Protein AF-A0AAW0DS26-F1 (afdb_monomer_lite)

Sequence (200 aa):
MQVGNGNFAFGADVTGMQTFQPFAIMSSWGWKNDSLPMGKTQQDVEDYRGVSWLNHGRLVEYDFGGGNPIEQWLISNPNRVNLGRMGLVFHAENGDPVNITEDSLQDTRQELDLWTGILTSSFTFHGSPVTIKTVSAQSSDAVGFSIESPLLRERRLAVLLDFPWNDGNPNSVHLSWVFGTSPRTIPRHLTRVTPEIQSS

Organism: NCBI:txid297713

Structure (mmCIF, N/CA/C/O backbone):
data_AF-A0AAW0DS26-F1
#
_entry.id   AF-A0AAW0DS26-F1
#
loop_
_atom_site.group_PDB
_atom_site.id
_atom_site.type_symbol
_atom_site.label_atom_id
_atom_site.label_alt_id
_atom_site.label_comp_id
_atom_site.label_asym_id
_atom_site.label_entity_id
_atom_site.label_seq_id
_atom_site.pdbx_PDB_ins_code
_atom_site.Cartn_x
_atom_site.Cartn_y
_atom_site.Cartn_z
_atom_site.occupancy
_atom_site.B_iso_or_equiv
_atom_site.auth_seq_id
_atom_site.auth_comp_id
_atom_site.auth_asym_id
_atom_site.auth_atom_id
_atom_site.pdbx_PDB_model_num
ATOM 1 N N . MET A 1 1 ? 5.242 -3.626 6.527 1.00 91.44 1 MET A N 1
ATOM 2 C CA . MET A 1 1 ? 5.166 -5.020 6.018 1.00 91.44 1 MET A CA 1
ATOM 3 C C . MET A 1 1 ? 4.509 -5.047 4.642 1.00 91.44 1 MET A C 1
ATOM 5 O O . MET A 1 1 ? 4.076 -4.001 4.180 1.00 91.44 1 MET A O 1
ATOM 9 N N . GLN A 1 2 ? 4.463 -6.189 3.954 1.00 92.44 2 GLN A N 1
ATOM 10 C CA . GLN A 1 2 ? 3.889 -6.294 2.607 1.00 92.44 2 GLN A CA 1
ATOM 11 C C . GLN A 1 2 ? 3.017 -7.546 2.488 1.00 92.44 2 GLN A C 1
ATOM 13 O O . GLN A 1 2 ? 3.371 -8.591 3.028 1.00 92.44 2 GLN A O 1
ATOM 18 N N . VAL A 1 3 ? 1.912 -7.435 1.749 1.00 94.69 3 VAL A N 1
ATOM 19 C CA . VAL A 1 3 ? 1.105 -8.570 1.281 1.00 94.69 3 VAL A CA 1
ATOM 20 C C . VAL A 1 3 ? 1.076 -8.585 -0.245 1.00 94.69 3 VAL A C 1
ATOM 22 O O . VAL A 1 3 ? 1.164 -7.539 -0.891 1.00 94.69 3 VAL A O 1
ATOM 25 N N . GLY A 1 4 ? 0.967 -9.766 -0.842 1.00 93.56 4 GLY A N 1
ATOM 26 C CA . GLY A 1 4 ? 0.926 -9.908 -2.292 1.00 93.56 4 GLY A CA 1
ATOM 27 C C . GLY A 1 4 ? 0.683 -11.343 -2.732 1.00 93.56 4 GLY A C 1
ATOM 28 O O . GLY A 1 4 ? 0.720 -12.267 -1.921 1.00 93.56 4 GLY A O 1
ATOM 29 N N . ASN A 1 5 ? 0.447 -11.516 -4.028 1.00 91.75 5 ASN A N 1
ATOM 30 C CA . ASN A 1 5 ? 0.123 -12.804 -4.651 1.00 91.75 5 ASN A CA 1
ATOM 31 C C . ASN A 1 5 ? 1.121 -13.196 -5.768 1.00 91.75 5 ASN A C 1
ATOM 33 O O . ASN A 1 5 ? 0.856 -14.091 -6.562 1.00 91.75 5 ASN A O 1
ATOM 37 N N . GLY A 1 6 ? 2.252 -12.488 -5.868 1.00 90.12 6 GLY A N 1
ATOM 38 C CA . GLY A 1 6 ? 3.263 -12.662 -6.920 1.00 90.12 6 GLY A CA 1
ATOM 39 C C . GLY A 1 6 ? 3.038 -11.798 -8.168 1.00 90.12 6 GLY A C 1
ATOM 40 O O . GLY A 1 6 ? 4.013 -11.378 -8.787 1.00 90.12 6 GLY A O 1
ATOM 41 N N . ASN A 1 7 ? 1.787 -11.454 -8.488 1.00 91.62 7 ASN A N 1
ATOM 42 C CA . ASN A 1 7 ? 1.428 -10.523 -9.566 1.00 91.62 7 ASN A CA 1
ATOM 43 C C . ASN A 1 7 ? 1.062 -9.126 -9.064 1.00 91.62 7 ASN A C 1
ATOM 45 O O . ASN A 1 7 ? 1.152 -8.166 -9.819 1.00 91.62 7 ASN A O 1
ATOM 49 N N . PHE A 1 8 ? 0.684 -9.002 -7.799 1.00 93.88 8 PHE A N 1
ATOM 50 C CA . PHE A 1 8 ? 0.263 -7.778 -7.139 1.00 93.88 8 PHE A CA 1
ATOM 51 C C . PHE A 1 8 ? 0.916 -7.678 -5.759 1.00 93.88 8 PHE A C 1
ATOM 53 O O . PHE A 1 8 ? 1.122 -8.685 -5.073 1.00 93.88 8 PHE A O 1
ATOM 60 N N . ALA A 1 9 ? 1.229 -6.452 -5.350 1.00 93.56 9 ALA A N 1
ATOM 61 C CA . ALA A 1 9 ? 1.883 -6.142 -4.092 1.00 93.56 9 ALA A CA 1
ATOM 62 C C . ALA A 1 9 ? 1.294 -4.883 -3.445 1.00 93.56 9 ALA A C 1
ATOM 64 O O . ALA A 1 9 ? 1.224 -3.824 -4.070 1.00 93.56 9 ALA A O 1
ATOM 65 N N . PHE A 1 10 ? 0.964 -4.992 -2.157 1.00 95.50 10 PHE A N 1
ATOM 66 C CA . PHE A 1 10 ? 0.551 -3.886 -1.301 1.00 95.50 10 PHE A CA 1
ATOM 67 C C . PHE A 1 10 ? 1.493 -3.774 -0.098 1.00 95.50 10 PHE A C 1
ATOM 69 O O . PHE A 1 10 ? 1.577 -4.683 0.732 1.00 95.50 10 PHE A O 1
ATOM 76 N N . GLY A 1 11 ? 2.212 -2.654 -0.010 1.00 94.75 11 GLY A N 1
ATOM 77 C CA . GLY A 1 11 ? 3.007 -2.294 1.164 1.00 94.75 11 GLY A CA 1
ATOM 78 C C . GLY A 1 11 ? 2.152 -1.580 2.208 1.00 94.75 11 GLY A C 1
ATOM 79 O O . GLY A 1 11 ? 1.400 -0.675 1.860 1.00 94.75 11 GLY A O 1
ATOM 80 N N . ALA A 1 12 ? 2.298 -1.968 3.471 1.00 95.94 12 ALA A N 1
ATOM 81 C CA . ALA A 1 12 ? 1.567 -1.444 4.617 1.00 95.94 12 ALA A CA 1
ATOM 82 C C . ALA A 1 12 ? 2.521 -0.904 5.696 1.00 95.94 12 ALA A C 1
ATOM 84 O O . ALA A 1 12 ? 3.508 -1.561 6.050 1.00 95.94 12 ALA A O 1
ATOM 85 N N . ASP A 1 13 ? 2.206 0.266 6.247 1.00 95.62 13 ASP A N 1
ATOM 86 C CA . ASP A 1 13 ? 2.803 0.795 7.478 1.00 95.62 13 ASP A CA 1
ATOM 87 C C . ASP A 1 13 ? 2.162 0.169 8.724 1.00 95.62 13 ASP A C 1
ATOM 89 O O . ASP A 1 13 ? 1.383 -0.779 8.608 1.00 95.62 13 ASP A O 1
ATOM 93 N N . VAL A 1 14 ? 2.491 0.673 9.919 1.00 96.12 14 VAL A N 1
ATOM 94 C CA . VAL A 1 14 ? 2.028 0.128 11.207 1.00 96.12 14 VAL A CA 1
ATOM 95 C C . VAL A 1 14 ? 0.502 -0.001 11.310 1.00 96.12 14 VAL A C 1
ATOM 97 O O . VAL A 1 14 ? 0.003 -0.922 11.959 1.00 96.12 14 VAL A O 1
ATOM 100 N N . THR A 1 15 ? -0.260 0.842 10.602 1.00 96.38 15 THR A N 1
ATOM 101 C CA . THR A 1 15 ? -1.730 0.787 10.587 1.00 96.38 15 THR A CA 1
ATOM 102 C C . THR A 1 15 ? -2.280 -0.417 9.827 1.00 96.38 15 THR A C 1
ATOM 104 O O . THR A 1 15 ? -3.454 -0.740 9.967 1.00 96.38 15 THR A O 1
ATOM 107 N N . GLY A 1 16 ? -1.454 -1.098 9.027 1.00 96.06 16 GLY A N 1
ATOM 108 C CA . GLY A 1 16 ? -1.895 -2.158 8.114 1.00 96.06 16 GLY A CA 1
ATOM 109 C C . GLY A 1 16 ? -2.353 -1.610 6.760 1.00 96.06 16 GLY A C 1
ATOM 110 O O . GLY A 1 16 ? -2.721 -2.381 5.874 1.00 96.06 16 GLY A O 1
ATOM 111 N N . MET A 1 17 ? -2.285 -0.287 6.586 1.00 95.81 17 MET A N 1
ATOM 112 C CA . MET A 1 17 ? -2.600 0.465 5.371 1.00 95.81 17 MET A CA 1
ATOM 113 C C . MET A 1 17 ? -1.423 1.401 5.019 1.00 95.81 17 MET A C 1
ATOM 115 O O . MET A 1 17 ? -0.309 1.184 5.482 1.00 95.81 17 MET A O 1
ATOM 119 N N . GLN A 1 18 ? -1.628 2.419 4.183 1.00 94.25 18 GLN A N 1
ATOM 120 C CA . GLN A 1 18 ? -0.621 3.405 3.746 1.00 94.25 18 GLN A CA 1
ATOM 121 C C . GLN A 1 18 ? -0.946 4.802 4.297 1.00 94.25 18 GLN A C 1
ATOM 123 O O . GLN A 1 18 ? -1.082 5.790 3.564 1.00 94.25 18 GLN A O 1
ATOM 128 N N . THR A 1 19 ? -1.145 4.868 5.609 1.00 92.38 19 THR A N 1
ATOM 129 C CA . THR A 1 19 ? -1.535 6.067 6.360 1.00 92.38 19 THR A CA 1
ATOM 130 C C . THR A 1 19 ? -0.371 7.049 6.500 1.00 92.38 19 THR A C 1
ATOM 132 O O . THR A 1 19 ? -0.502 8.208 6.117 1.00 92.38 19 THR A O 1
ATOM 135 N N . PHE A 1 20 ? 0.788 6.589 6.966 1.00 92.31 20 PHE A N 1
ATOM 136 C CA . PHE A 1 20 ? 1.976 7.408 7.219 1.00 92.31 20 PHE A CA 1
ATOM 137 C C . PHE A 1 20 ? 3.015 7.300 6.108 1.00 92.31 20 PHE A C 1
ATOM 139 O O . PHE A 1 20 ? 3.689 8.280 5.801 1.00 92.31 20 PHE A O 1
ATOM 146 N N . GLN A 1 21 ? 3.137 6.122 5.492 1.00 88.31 21 GLN A N 1
ATOM 147 C CA . GLN A 1 21 ? 4.131 5.869 4.450 1.00 88.31 21 GLN A CA 1
ATOM 148 C C . GLN A 1 21 ? 3.445 5.661 3.094 1.00 88.31 21 GLN A C 1
ATOM 150 O O . GLN A 1 21 ? 2.602 4.766 2.968 1.00 88.31 21 GLN A O 1
ATOM 155 N N . PRO A 1 22 ? 3.790 6.448 2.057 1.00 82.69 22 PRO A N 1
ATOM 156 C CA . PRO A 1 22 ? 3.180 6.347 0.735 1.00 82.69 22 PRO A CA 1
ATOM 157 C C . PRO A 1 22 ? 3.826 5.215 -0.080 1.00 82.69 22 PRO A C 1
ATOM 159 O O . PRO A 1 22 ? 4.440 5.452 -1.120 1.00 82.69 22 PRO A O 1
ATOM 162 N N . PHE A 1 23 ? 3.729 3.973 0.400 1.00 86.19 23 PHE A N 1
ATOM 163 C CA . PHE A 1 23 ? 4.230 2.825 -0.354 1.00 86.19 23 PHE A CA 1
ATOM 164 C C . PHE A 1 23 ? 3.532 2.722 -1.715 1.00 86.19 23 PHE A C 1
ATOM 166 O O . PHE A 1 23 ? 2.335 2.978 -1.836 1.00 86.19 23 PHE A O 1
ATOM 173 N N . ALA A 1 24 ? 4.274 2.311 -2.742 1.00 86.44 24 ALA A N 1
ATOM 174 C CA . ALA A 1 24 ? 3.682 2.056 -4.046 1.00 86.44 24 ALA A CA 1
ATOM 175 C C . ALA A 1 24 ? 2.868 0.756 -4.021 1.00 86.44 24 ALA A C 1
ATOM 177 O O . ALA A 1 24 ? 3.345 -0.277 -3.542 1.00 86.44 24 ALA A O 1
ATOM 178 N N . ILE A 1 25 ? 1.657 0.802 -4.572 1.00 90.88 25 ILE A N 1
ATOM 179 C CA . ILE A 1 25 ? 0.903 -0.396 -4.938 1.00 90.88 25 ILE A CA 1
ATOM 180 C C . ILE A 1 25 ? 1.324 -0.757 -6.360 1.00 90.88 25 ILE A C 1
ATOM 182 O O . ILE A 1 25 ? 1.172 0.052 -7.273 1.00 90.88 25 ILE A O 1
ATOM 186 N N . MET A 1 26 ? 1.873 -1.953 -6.557 1.00 90.00 26 MET A N 1
ATOM 187 C CA . MET A 1 26 ? 2.422 -2.367 -7.851 1.00 90.00 26 MET A CA 1
ATOM 188 C C . MET A 1 26 ? 1.830 -3.689 -8.315 1.00 90.00 26 MET A C 1
ATOM 190 O O . MET A 1 26 ? 1.488 -4.551 -7.504 1.00 90.00 26 MET A O 1
ATOM 194 N N . SER A 1 27 ? 1.785 -3.869 -9.633 1.00 91.69 27 SER A N 1
ATOM 195 C CA . SER A 1 27 ? 1.434 -5.137 -10.264 1.00 91.69 27 SER A CA 1
ATOM 196 C C . SER A 1 27 ? 2.373 -5.495 -11.418 1.00 91.69 27 SER A C 1
ATOM 198 O O . SER A 1 27 ? 3.178 -4.679 -11.872 1.00 91.69 27 SER A O 1
ATOM 200 N N . SER A 1 28 ? 2.276 -6.733 -11.898 1.00 91.12 28 SER A N 1
ATOM 201 C CA . SER A 1 28 ? 2.989 -7.228 -13.076 1.00 91.12 28 SER A CA 1
ATOM 202 C C . SER A 1 28 ? 2.429 -6.672 -14.389 1.00 91.12 28 SER A C 1
ATOM 204 O O . SER A 1 28 ? 3.130 -6.704 -15.399 1.00 91.12 28 SER A O 1
ATOM 206 N N . TRP A 1 29 ? 1.208 -6.130 -14.381 1.00 89.94 29 TRP A N 1
ATOM 207 C CA . TRP A 1 29 ? 0.506 -5.605 -15.559 1.00 89.94 29 TRP A CA 1
ATOM 208 C C . TRP A 1 29 ? 0.425 -4.072 -15.613 1.00 89.94 29 TRP A C 1
ATOM 210 O O . TRP A 1 29 ? 0.165 -3.515 -16.677 1.00 89.94 29 TRP A O 1
ATOM 220 N N . GLY A 1 30 ? 0.650 -3.374 -14.498 1.00 88.25 30 GLY A N 1
ATOM 221 C CA . GLY A 1 30 ? 0.573 -1.915 -14.419 1.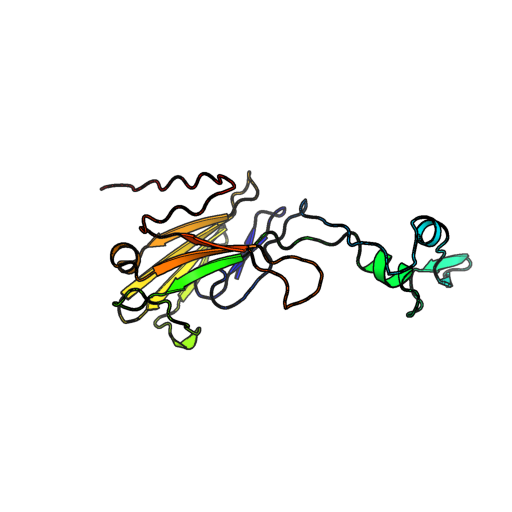00 88.25 30 GLY A CA 1
ATOM 222 C C . GLY A 1 30 ? 1.830 -1.237 -14.958 1.00 88.25 30 GLY A C 1
ATOM 223 O O . GLY A 1 30 ? 2.738 -0.936 -14.186 1.00 88.25 30 GLY A O 1
ATOM 224 N N . TRP A 1 31 ? 1.871 -0.969 -16.264 1.00 87.69 31 TRP A N 1
ATOM 225 C CA . TRP A 1 31 ? 2.984 -0.289 -16.939 1.00 87.69 31 TRP A CA 1
ATOM 226 C C . TRP A 1 31 ? 2.533 1.009 -17.611 1.00 87.69 31 TRP A C 1
ATOM 228 O O . TRP A 1 31 ? 1.393 1.114 -18.067 1.00 87.69 31 TRP A O 1
ATOM 238 N N . LYS A 1 32 ? 3.441 1.984 -17.702 1.00 82.00 32 LYS A N 1
ATOM 239 C CA . LYS A 1 32 ? 3.266 3.215 -18.480 1.00 82.00 32 LYS A CA 1
ATOM 240 C C . LYS A 1 32 ? 4.478 3.498 -19.357 1.00 82.00 32 LYS A C 1
ATOM 242 O O . LYS A 1 32 ? 5.589 3.057 -19.064 1.00 82.00 32 LYS A O 1
ATOM 247 N N . ASN A 1 33 ? 4.223 4.294 -20.389 1.00 82.44 33 ASN A N 1
ATOM 248 C CA . ASN A 1 33 ? 5.240 4.979 -21.170 1.00 82.44 33 ASN A CA 1
ATOM 249 C C . ASN A 1 33 ? 5.118 6.477 -20.932 1.00 82.44 33 ASN A C 1
ATOM 251 O O . ASN A 1 33 ? 4.037 7.048 -21.086 1.00 82.44 33 ASN A O 1
ATOM 255 N N . ASP A 1 34 ? 6.238 7.095 -20.597 1.00 83.19 34 ASP A N 1
ATOM 256 C CA . ASP A 1 34 ? 6.365 8.538 -20.542 1.00 83.19 34 ASP A CA 1
ATOM 257 C C . ASP A 1 34 ? 6.560 9.114 -21.944 1.00 83.19 34 ASP A C 1
ATOM 259 O O . ASP A 1 34 ? 7.071 8.456 -22.856 1.00 83.19 34 ASP A O 1
ATOM 263 N N . SER A 1 35 ? 6.158 10.371 -22.119 1.00 88.06 35 SER A N 1
ATOM 264 C CA . SER A 1 35 ? 6.409 11.110 -23.354 1.00 88.06 35 SER A CA 1
ATOM 265 C C . SER A 1 35 ? 7.903 11.152 -23.673 1.00 88.06 35 SER A C 1
ATOM 267 O O . SER A 1 35 ? 8.743 11.214 -22.773 1.00 88.06 35 SER A O 1
ATOM 269 N N . LEU A 1 36 ? 8.230 11.165 -24.966 1.00 90.00 36 LEU A N 1
ATOM 270 C CA . LEU A 1 36 ? 9.608 11.343 -25.415 1.00 90.00 36 LEU A CA 1
ATOM 271 C C . LEU A 1 36 ? 10.198 12.662 -24.883 1.00 90.00 36 LEU A C 1
ATOM 273 O O . LEU A 1 36 ? 9.457 13.634 -24.685 1.00 90.00 36 LEU A O 1
ATOM 277 N N . PRO A 1 37 ? 11.530 12.733 -24.693 1.00 89.12 37 PRO A N 1
ATOM 278 C CA . PRO A 1 37 ? 12.193 13.970 -24.306 1.00 89.12 37 PRO A CA 1
ATOM 279 C C . PRO A 1 37 ? 11.879 15.123 -25.269 1.00 89.12 37 PRO A C 1
ATOM 281 O O . PRO A 1 37 ? 11.633 14.921 -26.459 1.00 89.12 37 PRO A O 1
ATOM 284 N N . MET A 1 38 ? 11.914 16.359 -24.767 1.00 90.31 38 MET A N 1
ATOM 285 C CA . MET A 1 38 ? 11.591 17.541 -25.571 1.00 90.31 38 MET A CA 1
ATOM 286 C C . MET A 1 38 ? 12.450 17.612 -26.844 1.00 90.31 38 MET A C 1
ATOM 288 O O . MET A 1 38 ? 13.675 17.519 -26.787 1.00 90.31 38 MET A O 1
ATOM 292 N N . GLY A 1 39 ? 11.795 17.798 -27.994 1.00 91.25 39 GLY A N 1
ATOM 293 C CA . GLY A 1 39 ? 12.465 17.888 -29.295 1.00 91.25 39 GLY A CA 1
ATOM 294 C C . GLY A 1 39 ? 12.954 16.549 -29.855 1.00 91.25 39 GLY A C 1
ATOM 295 O O . GLY A 1 39 ? 13.699 16.556 -30.831 1.00 91.25 39 GLY A O 1
ATOM 296 N N . LYS A 1 40 ? 12.558 15.420 -29.253 1.00 92.00 40 LYS A N 1
ATOM 297 C CA . LYS A 1 40 ? 12.856 14.072 -29.740 1.00 92.00 40 LYS A CA 1
ATOM 298 C C . LYS A 1 40 ? 11.663 13.415 -30.412 1.00 92.00 40 LYS A C 1
ATOM 300 O O . LYS A 1 40 ? 10.507 13.700 -30.105 1.00 92.00 40 LYS A O 1
ATOM 305 N N . THR A 1 41 ? 11.974 12.524 -31.339 1.00 93.31 41 THR A N 1
ATOM 306 C CA . THR A 1 41 ? 11.024 11.776 -32.157 1.00 93.31 41 THR A CA 1
ATOM 307 C C . THR A 1 41 ? 11.233 10.277 -31.984 1.00 93.31 41 THR A C 1
ATOM 309 O O . THR A 1 41 ? 12.242 9.835 -31.439 1.00 93.31 41 THR A O 1
ATOM 312 N N . GLN A 1 42 ? 10.287 9.477 -32.474 1.00 90.44 42 GLN A N 1
ATOM 313 C CA . GLN A 1 42 ? 10.444 8.024 -32.479 1.00 90.44 42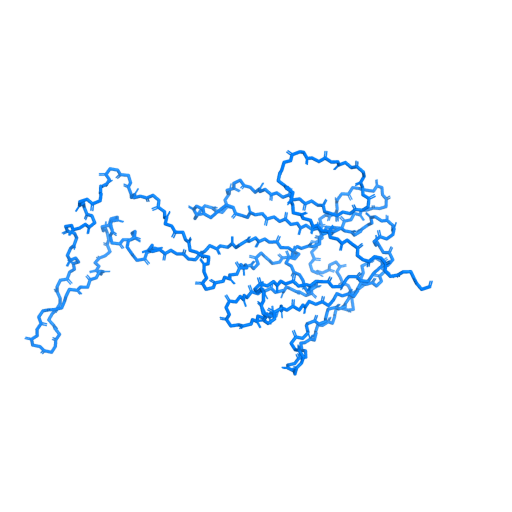 GLN A CA 1
ATOM 314 C C . GLN A 1 42 ? 11.657 7.584 -33.316 1.00 90.44 42 GLN A C 1
ATOM 316 O O . GLN A 1 42 ? 12.330 6.625 -32.952 1.00 90.44 42 GLN A O 1
ATOM 321 N N . GLN A 1 43 ? 11.996 8.334 -34.371 1.00 92.31 43 GLN A N 1
ATOM 322 C CA . GLN A 1 43 ? 13.187 8.072 -35.176 1.00 92.31 43 GLN A CA 1
ATOM 323 C C . GLN A 1 43 ? 14.473 8.223 -34.353 1.00 92.31 43 GLN A C 1
ATOM 325 O O . GLN A 1 43 ? 15.368 7.399 -34.477 1.00 92.31 43 GLN A O 1
ATOM 330 N N . ASP A 1 44 ? 14.551 9.208 -33.446 1.00 91.06 44 ASP A N 1
ATOM 331 C CA . ASP A 1 44 ? 15.707 9.353 -32.546 1.00 91.06 44 ASP A CA 1
ATOM 332 C C . ASP A 1 44 ? 15.901 8.122 -31.642 1.00 91.06 44 ASP A C 1
ATOM 334 O O . ASP A 1 44 ? 17.030 7.807 -31.267 1.00 91.06 44 ASP A O 1
ATOM 338 N N . VAL A 1 45 ? 14.809 7.440 -31.273 1.00 89.81 45 VAL A N 1
ATOM 339 C CA . VAL A 1 45 ? 14.848 6.187 -30.503 1.00 89.81 45 VAL A CA 1
ATOM 340 C C . VAL A 1 45 ? 15.339 5.041 -31.384 1.00 89.81 45 VAL A C 1
ATOM 342 O O . VAL A 1 45 ? 16.224 4.291 -30.984 1.00 89.81 45 VAL A O 1
ATOM 345 N N . GLU A 1 46 ? 14.796 4.922 -32.595 1.00 90.12 46 GLU A N 1
ATOM 346 C CA . GLU A 1 46 ? 15.167 3.879 -33.559 1.00 90.12 46 GLU A CA 1
ATOM 347 C C . GLU A 1 46 ? 16.604 4.011 -34.069 1.00 90.12 46 GLU A C 1
ATOM 349 O O . GLU A 1 46 ? 17.224 3.003 -34.413 1.00 90.12 46 GLU A O 1
ATOM 354 N N . ASP A 1 47 ? 17.146 5.226 -34.099 1.00 90.31 47 ASP A N 1
ATOM 355 C CA . ASP A 1 47 ? 18.509 5.531 -34.533 1.00 90.31 47 ASP A CA 1
ATOM 356 C C . ASP A 1 47 ? 19.531 5.425 -33.392 1.00 90.31 47 ASP A C 1
ATOM 358 O O . ASP A 1 47 ? 20.739 5.441 -33.639 1.00 90.31 47 ASP A O 1
ATOM 362 N N . TYR A 1 48 ? 19.082 5.298 -32.139 1.00 87.50 48 TYR A N 1
ATOM 363 C CA . TYR A 1 48 ? 19.981 5.174 -30.998 1.00 87.50 48 TYR A CA 1
ATOM 364 C C . TYR A 1 48 ? 20.707 3.819 -31.015 1.00 87.50 48 TYR A C 1
ATOM 366 O O . TYR A 1 48 ? 20.099 2.760 -31.174 1.00 87.50 48 TYR A O 1
ATOM 374 N N . ARG A 1 49 ? 22.038 3.851 -30.894 1.00 84.75 49 ARG A N 1
ATOM 375 C CA . ARG A 1 49 ? 22.922 2.665 -30.950 1.00 84.75 49 ARG A CA 1
ATOM 376 C C . ARG A 1 49 ? 23.801 2.506 -29.705 1.00 84.75 49 ARG A C 1
ATOM 378 O O . ARG A 1 49 ? 24.723 1.695 -29.698 1.00 84.75 49 ARG A O 1
ATOM 385 N N . GLY A 1 50 ? 23.547 3.299 -28.664 1.00 84.12 50 GLY A N 1
ATOM 386 C CA . GLY A 1 50 ? 24.341 3.268 -27.439 1.00 84.12 50 GLY A CA 1
ATOM 387 C C . GLY A 1 50 ? 25.828 3.555 -27.663 1.00 84.12 50 GLY A C 1
ATOM 388 O O . GLY A 1 50 ? 26.229 4.258 -28.595 1.00 84.12 50 GLY A O 1
ATOM 389 N N . VAL A 1 51 ? 26.658 3.000 -26.784 1.00 82.25 51 VAL A N 1
ATOM 390 C CA . VAL A 1 51 ? 28.118 3.003 -26.893 1.00 82.25 51 VAL A CA 1
ATOM 391 C C . VAL A 1 51 ? 28.598 1.567 -27.068 1.00 82.25 51 VAL A C 1
ATOM 393 O O . VAL A 1 51 ? 28.215 0.666 -26.324 1.00 82.25 51 VAL A O 1
ATOM 396 N N . SER A 1 52 ? 29.469 1.345 -28.051 1.00 84.88 52 SER A N 1
ATOM 397 C CA . SER A 1 52 ? 30.072 0.035 -28.294 1.00 84.88 52 SER A CA 1
ATOM 398 C C . SER A 1 52 ? 31.299 -0.188 -27.410 1.00 84.88 52 SER A C 1
ATOM 400 O O . SER A 1 52 ? 32.242 0.602 -27.443 1.00 84.88 52 SER A O 1
ATOM 402 N N . TRP A 1 53 ? 31.319 -1.296 -26.671 1.00 81.06 53 TRP A N 1
ATOM 403 C CA . TRP A 1 53 ? 32.463 -1.726 -25.864 1.00 81.06 53 TRP A CA 1
ATOM 404 C C . TRP A 1 53 ? 32.939 -3.108 -26.309 1.00 81.06 53 TRP A C 1
ATOM 406 O O . TRP A 1 53 ? 32.139 -3.981 -26.651 1.00 81.06 53 TRP A O 1
ATOM 416 N N . LEU A 1 54 ? 34.259 -3.318 -26.327 1.00 86.81 54 LEU A N 1
ATOM 417 C CA . LEU A 1 54 ? 34.836 -4.613 -26.681 1.00 86.81 54 LEU A CA 1
ATOM 418 C C . LEU A 1 54 ? 34.647 -5.588 -25.513 1.00 86.81 54 LEU A C 1
ATOM 420 O O . LEU A 1 54 ? 35.244 -5.412 -24.454 1.00 86.81 54 LEU A O 1
ATOM 424 N N . ASN A 1 55 ? 33.854 -6.635 -25.727 1.00 80.12 55 ASN A N 1
ATOM 425 C CA . ASN A 1 55 ? 33.609 -7.688 -24.751 1.00 80.12 55 ASN A CA 1
ATOM 426 C C . ASN A 1 55 ? 33.819 -9.063 -25.405 1.00 80.12 55 ASN A C 1
ATOM 428 O O . ASN A 1 55 ? 33.236 -9.364 -26.445 1.00 80.12 55 ASN A O 1
ATOM 432 N N . HIS A 1 56 ? 34.698 -9.890 -24.833 1.00 81.50 56 HIS A N 1
ATOM 433 C CA . HIS A 1 56 ? 35.056 -11.220 -25.358 1.00 81.50 56 HIS A CA 1
ATOM 434 C C . HIS A 1 56 ? 35.360 -11.271 -26.877 1.00 81.50 56 HIS A C 1
ATOM 436 O O . HIS A 1 56 ? 34.966 -12.205 -27.570 1.00 81.50 56 HIS A O 1
ATOM 442 N N . GLY A 1 57 ? 36.072 -10.269 -27.411 1.00 87.69 57 GLY A N 1
ATOM 443 C CA . GLY A 1 57 ? 36.490 -10.235 -28.823 1.00 87.69 57 GLY A CA 1
ATOM 444 C C . GLY A 1 57 ? 35.413 -9.776 -29.814 1.00 87.69 57 GLY A C 1
ATOM 445 O O . GLY A 1 57 ? 35.654 -9.796 -31.019 1.00 87.69 57 GLY A O 1
ATOM 446 N N . ARG A 1 58 ? 34.250 -9.327 -29.329 1.00 86.25 58 ARG A N 1
ATOM 447 C CA . ARG A 1 58 ? 33.177 -8.726 -30.129 1.00 86.25 58 ARG A CA 1
ATOM 448 C C . ARG A 1 58 ? 32.796 -7.359 -29.553 1.00 86.25 58 ARG A C 1
ATOM 450 O O . ARG A 1 58 ? 32.811 -7.168 -28.342 1.00 86.25 58 ARG A O 1
ATOM 457 N N . LEU A 1 59 ? 32.443 -6.407 -30.415 1.00 86.25 59 LEU A N 1
ATOM 458 C CA . LEU A 1 59 ? 31.812 -5.162 -29.971 1.00 86.25 59 LEU A CA 1
ATOM 459 C C . LEU A 1 59 ? 30.360 -5.438 -29.566 1.00 86.25 59 LEU A C 1
ATOM 461 O O . LEU A 1 59 ? 29.591 -6.008 -30.346 1.00 86.25 59 LEU A O 1
ATOM 465 N N . VAL A 1 60 ? 30.014 -5.055 -28.341 1.00 82.81 60 VAL A 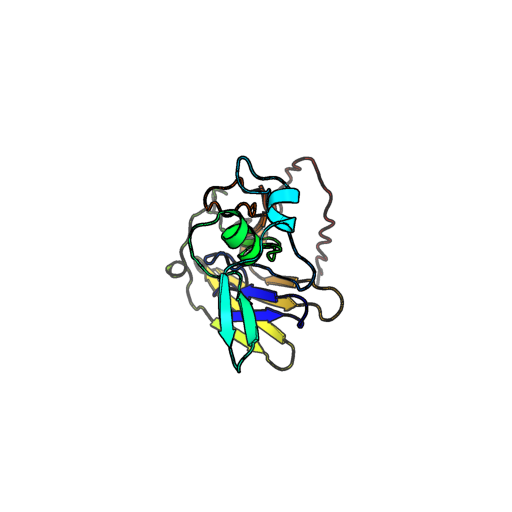N 1
ATOM 466 C CA . VAL A 1 60 ? 28.657 -5.119 -27.795 1.00 82.81 60 VAL A CA 1
ATOM 467 C C . VAL A 1 60 ? 28.188 -3.692 -27.540 1.00 82.81 60 VAL A C 1
ATOM 469 O O . VAL A 1 60 ? 28.912 -2.902 -26.934 1.00 82.81 60 VAL A O 1
ATOM 472 N N . GLU A 1 61 ? 27.003 -3.367 -28.047 1.00 83.38 61 GLU A N 1
ATOM 473 C CA . GLU A 1 61 ? 26.343 -2.081 -27.826 1.00 83.38 61 GLU A CA 1
ATOM 474 C C . GLU A 1 61 ? 25.661 -2.083 -26.458 1.00 83.38 61 GLU A C 1
ATOM 476 O O . GLU A 1 61 ? 24.998 -3.049 -26.076 1.00 83.38 61 GLU A O 1
ATOM 481 N N . TYR A 1 62 ? 25.858 -0.997 -25.720 1.00 75.75 62 TYR A N 1
ATOM 482 C CA . TYR A 1 62 ? 25.287 -0.774 -24.403 1.00 75.75 62 TYR A CA 1
ATOM 483 C C . TYR A 1 62 ? 24.619 0.597 -24.377 1.00 75.75 62 TYR A C 1
ATOM 485 O O . TYR A 1 62 ? 25.228 1.583 -24.794 1.00 75.75 62 TYR A O 1
ATOM 493 N N . ASP A 1 63 ? 23.417 0.680 -23.812 1.00 70.81 63 ASP A N 1
ATOM 494 C CA . ASP A 1 63 ? 22.717 1.944 -23.542 1.00 70.81 63 ASP A CA 1
ATOM 495 C C . ASP A 1 63 ? 23.336 2.631 -22.311 1.00 70.81 63 ASP A C 1
ATOM 497 O O . ASP A 1 63 ? 22.713 2.789 -21.265 1.00 70.81 63 ASP A O 1
ATOM 501 N N . PHE A 1 64 ? 24.629 2.937 -22.410 1.00 65.62 64 PHE A N 1
ATOM 502 C CA . PHE A 1 64 ? 25.468 3.457 -21.340 1.00 65.62 64 PHE A CA 1
ATOM 503 C C . PHE A 1 64 ? 26.421 4.505 -21.904 1.00 65.62 64 PHE A C 1
ATOM 505 O O . PHE A 1 64 ? 27.234 4.222 -22.779 1.00 65.62 64 PHE A O 1
ATOM 512 N N . GLY A 1 65 ? 26.375 5.707 -21.354 1.00 64.75 65 GLY A N 1
ATOM 513 C CA . GLY A 1 65 ? 27.284 6.788 -21.728 1.00 64.75 65 GLY A CA 1
ATOM 514 C C . GLY A 1 65 ? 27.040 8.066 -20.940 1.00 64.75 65 GLY A C 1
ATOM 515 O O . GLY A 1 65 ? 27.970 8.849 -20.774 1.00 64.75 65 GLY A O 1
ATOM 516 N N . GLY A 1 66 ? 25.826 8.234 -20.399 1.00 62.22 66 GLY A N 1
ATOM 517 C CA . GLY A 1 66 ? 25.452 9.349 -19.540 1.00 62.22 66 GLY A CA 1
ATOM 518 C C . GLY A 1 66 ? 25.436 10.669 -20.308 1.00 62.22 66 GLY A C 1
ATOM 519 O O . GLY A 1 66 ? 26.453 11.342 -20.432 1.00 62.22 66 GLY A O 1
ATOM 520 N N . GLY A 1 67 ? 24.267 11.072 -20.812 1.00 74.25 67 GLY A N 1
ATOM 521 C CA . GLY A 1 67 ? 24.084 12.413 -21.383 1.00 74.25 67 GLY A CA 1
ATOM 522 C C . GLY A 1 67 ? 23.091 12.511 -22.537 1.00 74.25 67 GLY A C 1
ATOM 523 O O . GLY A 1 67 ? 22.589 13.602 -22.797 1.00 74.25 67 GLY A O 1
ATOM 524 N N . ASN A 1 68 ? 22.757 11.403 -23.209 1.00 84.12 68 ASN A N 1
ATOM 525 C CA . ASN A 1 68 ? 21.715 11.413 -24.234 1.00 84.12 68 ASN A CA 1
ATOM 526 C C . ASN A 1 68 ? 20.321 11.305 -23.577 1.00 84.12 68 ASN A C 1
ATOM 528 O O . ASN A 1 68 ? 20.061 10.333 -22.867 1.00 84.12 68 ASN A O 1
ATOM 532 N N . PRO A 1 69 ? 19.390 12.247 -23.817 1.00 87.38 69 PRO A N 1
ATOM 533 C CA . PRO A 1 69 ? 18.025 12.146 -23.299 1.00 87.38 69 PRO A CA 1
ATOM 534 C C . PRO A 1 69 ? 17.279 10.879 -23.745 1.00 87.38 69 PRO A C 1
ATOM 536 O O . PRO A 1 69 ? 16.437 10.385 -23.002 1.00 87.38 69 PRO A O 1
ATOM 539 N N . ILE A 1 70 ? 17.594 10.337 -24.928 1.00 89.19 70 ILE A N 1
ATOM 540 C CA . ILE A 1 70 ? 17.015 9.082 -25.433 1.00 89.19 70 ILE A CA 1
ATOM 541 C C . ILE A 1 70 ? 17.483 7.880 -24.613 1.00 89.19 70 ILE A C 1
ATOM 543 O O . ILE A 1 70 ? 16.668 7.033 -24.272 1.00 89.19 70 ILE A O 1
ATOM 547 N N . GLU A 1 71 ? 18.763 7.839 -24.238 1.00 87.31 71 GLU A N 1
ATOM 548 C CA . GLU A 1 71 ? 19.322 6.801 -23.359 1.00 87.31 71 GLU A CA 1
ATOM 549 C C . GLU A 1 71 ? 18.579 6.775 -22.022 1.00 87.31 71 GLU A C 1
ATOM 551 O O . GLU A 1 71 ? 18.081 5.740 -21.594 1.00 87.31 71 GLU A O 1
ATOM 556 N N . GLN A 1 72 ? 18.436 7.943 -21.388 1.00 85.25 72 GLN A N 1
ATOM 557 C CA . GLN A 1 72 ? 17.734 8.060 -20.109 1.00 85.25 72 GLN A CA 1
ATOM 558 C C . GLN A 1 72 ? 16.254 7.684 -20.228 1.00 85.25 72 GLN A C 1
ATOM 560 O O . GLN A 1 72 ? 15.704 7.050 -19.326 1.00 85.25 72 GLN A O 1
ATOM 565 N N . TRP A 1 73 ? 15.608 8.034 -21.342 1.00 87.62 73 TRP A N 1
ATOM 566 C CA . TRP A 1 73 ? 14.233 7.629 -21.610 1.00 87.62 73 TRP A CA 1
ATOM 567 C C . TRP A 1 73 ? 14.108 6.109 -21.792 1.00 87.62 73 TRP A C 1
ATOM 569 O O . TRP A 1 73 ? 13.243 5.522 -21.154 1.00 87.62 73 TRP A O 1
ATOM 579 N N . LEU A 1 74 ? 14.994 5.462 -22.560 1.00 87.12 74 LEU A N 1
ATOM 580 C CA . LEU A 1 74 ? 15.010 4.004 -22.769 1.00 87.12 74 LEU A CA 1
ATOM 581 C C . LEU A 1 74 ? 15.297 3.217 -21.483 1.00 87.12 74 LEU A C 1
ATOM 583 O O . LEU A 1 74 ? 14.674 2.191 -21.238 1.00 87.12 74 LEU A O 1
ATOM 587 N N . ILE A 1 75 ? 16.196 3.712 -20.626 1.00 83.88 75 ILE A N 1
ATOM 588 C CA . ILE A 1 75 ? 16.482 3.092 -19.320 1.00 83.88 75 ILE A CA 1
ATOM 589 C C . ILE A 1 75 ? 15.260 3.171 -18.394 1.00 83.88 75 ILE A C 1
ATOM 591 O O . ILE A 1 75 ? 15.018 2.269 -17.591 1.00 83.88 75 ILE A O 1
ATOM 595 N N . SER A 1 76 ? 14.503 4.265 -18.481 1.00 80.56 76 SER A N 1
ATOM 596 C CA . SER A 1 76 ? 13.362 4.528 -17.604 1.00 80.56 76 SER A CA 1
ATOM 597 C C . SER A 1 76 ? 12.017 4.070 -18.168 1.00 80.56 76 SER A C 1
ATOM 599 O O . SER A 1 76 ? 11.053 4.074 -17.411 1.00 80.56 76 SER A O 1
ATOM 601 N N . ASN A 1 77 ? 11.906 3.672 -19.441 1.00 83.81 77 ASN A N 1
ATOM 602 C CA . ASN A 1 77 ? 10.634 3.330 -20.085 1.00 83.81 77 ASN A CA 1
ATOM 603 C C . ASN A 1 77 ? 10.681 1.983 -20.826 1.00 83.81 77 ASN A C 1
ATOM 605 O O . ASN A 1 77 ? 11.650 1.708 -21.529 1.00 83.81 77 ASN A O 1
ATOM 609 N N . PRO A 1 78 ? 9.612 1.167 -20.752 1.00 85.44 78 PRO A N 1
ATOM 610 C CA . PRO A 1 78 ? 8.419 1.351 -19.920 1.00 85.44 78 PRO A CA 1
ATOM 611 C C . PRO A 1 78 ? 8.738 1.195 -18.425 1.00 85.44 78 PRO A C 1
ATOM 613 O O . PRO A 1 78 ? 9.556 0.361 -18.040 1.00 85.44 78 PRO A O 1
ATOM 616 N N . ASN A 1 79 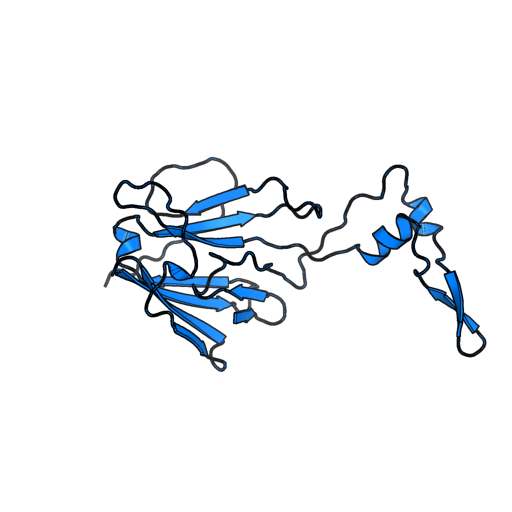? 8.055 1.954 -17.564 1.00 82.44 79 ASN A N 1
ATOM 617 C CA . ASN A 1 79 ? 8.150 1.793 -16.107 1.00 82.44 79 ASN A CA 1
ATOM 618 C C . ASN A 1 79 ? 6.820 1.364 -15.485 1.00 82.44 79 ASN A C 1
ATOM 620 O O . ASN A 1 79 ? 5.744 1.515 -16.068 1.00 82.44 79 ASN A O 1
ATOM 624 N N . ARG A 1 80 ? 6.907 0.782 -14.284 1.00 84.00 80 ARG A N 1
ATOM 625 C CA . ARG A 1 80 ? 5.736 0.351 -13.518 1.00 84.00 80 ARG A CA 1
ATOM 626 C C . ARG A 1 80 ? 5.011 1.548 -12.914 1.00 84.00 80 ARG A C 1
ATOM 628 O O . ARG A 1 80 ? 5.629 2.487 -12.422 1.00 84.00 80 ARG A O 1
ATOM 635 N N . VAL A 1 81 ? 3.688 1.471 -12.919 1.00 85.44 81 VAL A N 1
ATOM 636 C CA . VAL A 1 81 ? 2.786 2.500 -12.398 1.00 85.44 81 VAL A CA 1
ATOM 637 C C . VAL A 1 81 ? 2.487 2.215 -10.931 1.00 85.44 81 VAL A C 1
ATOM 639 O O . VAL A 1 81 ? 2.185 1.077 -10.571 1.00 85.44 81 VAL A O 1
ATOM 642 N N . ASN A 1 82 ? 2.512 3.252 -10.090 1.00 87.56 82 ASN A N 1
ATOM 643 C CA . ASN A 1 82 ? 1.890 3.170 -8.774 1.00 87.56 82 ASN A CA 1
ATOM 644 C C . ASN A 1 82 ? 0.364 3.200 -8.943 1.00 87.56 82 ASN A C 1
ATOM 646 O O . ASN A 1 82 ? -0.183 4.202 -9.405 1.00 87.56 82 ASN A O 1
ATOM 650 N N . LEU A 1 83 ? -0.309 2.104 -8.592 1.00 88.56 83 LEU A N 1
ATOM 651 C CA . LEU A 1 83 ? -1.740 1.901 -8.833 1.00 88.56 83 LEU A CA 1
ATOM 652 C C . LEU A 1 83 ? -2.642 2.752 -7.934 1.00 88.56 83 LEU A C 1
ATOM 654 O O . LEU A 1 83 ? -3.834 2.874 -8.210 1.00 88.56 83 LEU A O 1
ATOM 658 N N . GLY A 1 84 ? -2.100 3.317 -6.859 1.00 89.38 84 GLY A N 1
ATOM 659 C CA . GLY A 1 84 ? -2.866 4.102 -5.907 1.00 89.38 84 GLY A CA 1
ATOM 660 C C . GLY A 1 84 ? -2.208 4.141 -4.539 1.00 89.38 84 GLY A C 1
ATOM 661 O O . GLY A 1 84 ? -1.135 3.586 -4.314 1.00 89.38 84 GLY A O 1
ATOM 662 N N . ARG A 1 85 ? -2.902 4.774 -3.607 1.00 88.88 85 ARG A N 1
ATOM 663 C CA . ARG A 1 85 ? -2.589 4.791 -2.191 1.00 88.88 85 ARG A CA 1
ATOM 664 C C . ARG A 1 85 ? -3.863 4.565 -1.402 1.00 88.88 85 ARG A C 1
ATOM 666 O O . ARG A 1 85 ? -4.876 5.200 -1.683 1.00 88.88 85 ARG A O 1
ATOM 673 N N . MET A 1 86 ? -3.806 3.698 -0.395 1.00 91.94 86 MET A N 1
ATOM 674 C CA . MET A 1 86 ? -4.944 3.472 0.497 1.00 91.94 86 MET A CA 1
ATOM 675 C C . MET A 1 86 ? -4.542 3.579 1.956 1.00 91.94 86 MET A C 1
ATOM 677 O O . MET A 1 86 ? -3.730 2.789 2.426 1.00 91.94 86 MET A O 1
ATOM 681 N N . GLY A 1 87 ? -5.118 4.536 2.677 1.00 93.00 87 GLY A N 1
ATOM 682 C CA . GLY A 1 87 ? -4.756 4.849 4.060 1.00 93.00 87 GLY A CA 1
ATOM 683 C C . GLY A 1 87 ? -5.965 5.190 4.920 1.00 93.00 87 GLY A C 1
ATOM 684 O O . GLY A 1 87 ? -7.108 5.065 4.483 1.00 93.00 87 GLY A O 1
ATOM 685 N N . LEU A 1 88 ? -5.707 5.639 6.143 1.00 93.50 88 LEU A N 1
ATOM 686 C CA . LEU A 1 88 ? -6.732 6.125 7.060 1.00 93.50 88 LEU A CA 1
ATOM 687 C C . LEU A 1 88 ? -6.724 7.653 7.135 1.00 93.50 88 LEU A C 1
ATOM 689 O O . LEU A 1 88 ? -5.675 8.288 7.050 1.00 93.50 88 LEU A O 1
ATOM 693 N N . VAL A 1 89 ? -7.902 8.231 7.353 1.00 92.50 89 VAL A N 1
ATOM 694 C CA . VAL A 1 89 ? -8.086 9.626 7.765 1.00 92.50 89 VAL A CA 1
ATOM 695 C C . VAL A 1 89 ? -8.720 9.626 9.144 1.00 92.50 89 VAL A C 1
ATOM 697 O O . VAL A 1 89 ? -9.718 8.940 9.377 1.00 92.50 89 VAL A O 1
ATOM 700 N N . PHE A 1 90 ? -8.144 10.407 10.047 1.00 92.31 90 PHE A N 1
ATOM 701 C CA . PHE A 1 90 ? -8.640 10.579 11.403 1.00 92.31 90 PHE A CA 1
ATOM 702 C C . PHE A 1 90 ? -9.354 11.924 11.503 1.00 92.31 90 PHE A C 1
ATOM 704 O O . PHE A 1 90 ? -8.868 12.919 10.966 1.00 92.31 90 PHE A O 1
ATOM 711 N N . HIS A 1 91 ? -10.494 11.959 12.189 1.00 89.69 91 HIS A N 1
ATOM 712 C CA . HIS A 1 91 ? -11.213 13.199 12.473 1.00 89.69 91 HIS A CA 1
ATOM 713 C C . HIS A 1 91 ? -11.305 13.447 13.980 1.00 89.69 91 HIS A C 1
ATOM 715 O O . HIS A 1 91 ? -11.402 12.517 14.791 1.00 89.69 91 HIS A O 1
ATOM 721 N N . ALA A 1 92 ? -11.303 14.722 14.354 1.00 88.75 92 ALA A N 1
ATOM 722 C CA . ALA A 1 92 ? -11.634 15.163 15.697 1.00 88.75 92 ALA A CA 1
ATOM 723 C C . ALA A 1 92 ? -13.140 14.987 15.960 1.00 88.75 92 ALA A C 1
ATOM 725 O O . ALA A 1 92 ? -13.926 14.708 15.055 1.00 88.75 92 ALA A O 1
ATOM 726 N N . GLU A 1 93 ? -13.565 15.157 17.211 1.00 87.25 93 GLU A N 1
ATOM 727 C CA . GLU A 1 93 ? -14.982 15.042 17.596 1.00 87.25 93 GLU A CA 1
ATOM 728 C C . GLU A 1 93 ? -15.883 16.060 16.880 1.00 87.25 93 GLU A C 1
ATOM 730 O O . GLU A 1 93 ? -17.062 15.802 16.655 1.00 87.25 93 GLU A O 1
ATOM 735 N N . ASN A 1 94 ? -15.319 17.201 16.478 1.00 86.50 94 ASN A N 1
ATOM 736 C CA . ASN A 1 94 ? -16.014 18.219 15.695 1.00 86.50 94 ASN A CA 1
ATOM 737 C C . ASN A 1 94 ? -16.136 17.865 14.194 1.00 86.50 94 ASN A C 1
ATOM 739 O O . ASN A 1 94 ? -16.787 18.600 13.455 1.00 86.50 94 ASN A O 1
ATOM 743 N N . GLY A 1 95 ? -15.545 16.748 13.752 1.00 81.75 95 GLY A N 1
ATOM 744 C CA . GLY A 1 95 ? -15.567 16.266 12.371 1.00 81.75 95 GLY A CA 1
ATOM 745 C C . GLY A 1 95 ? -14.435 16.783 11.478 1.00 81.75 95 GLY A C 1
ATOM 746 O O . GLY A 1 95 ? -14.366 16.370 10.321 1.00 81.75 95 GLY A O 1
ATOM 747 N N . ASP A 1 96 ? -13.543 17.637 11.983 1.00 84.00 96 ASP A N 1
ATOM 748 C CA . ASP A 1 96 ? -12.418 18.151 11.198 1.00 84.00 96 ASP A CA 1
ATOM 749 C C . ASP A 1 96 ? -11.307 17.099 11.051 1.00 84.00 96 ASP A C 1
ATOM 751 O O . ASP A 1 96 ? -11.033 16.360 12.004 1.00 84.00 96 ASP A O 1
ATOM 755 N N . PRO A 1 97 ? -10.631 17.023 9.887 1.00 83.81 97 PRO A N 1
ATOM 756 C CA . PRO A 1 97 ? -9.497 16.127 9.701 1.00 83.81 97 PRO A CA 1
ATOM 757 C C . PRO A 1 97 ? -8.339 16.519 10.616 1.00 83.81 97 PRO A C 1
ATOM 759 O O . PRO A 1 97 ? -7.959 17.686 10.715 1.00 83.81 97 PRO A O 1
ATOM 762 N N . VAL A 1 98 ? -7.754 15.515 11.260 1.00 89.06 98 VAL A N 1
ATOM 763 C CA . VAL A 1 98 ? -6.599 15.665 12.141 1.00 89.06 98 VAL A CA 1
ATOM 764 C C . VAL A 1 98 ? -5.390 15.080 11.439 1.00 89.06 98 VAL A C 1
ATOM 766 O O . VAL A 1 98 ? -5.400 13.925 11.012 1.00 89.06 98 VAL A O 1
ATOM 769 N N . ASN A 1 99 ? -4.333 15.882 11.335 1.00 88.19 99 ASN A N 1
ATOM 770 C CA . ASN A 1 99 ? -3.047 15.376 10.894 1.00 88.19 99 ASN A CA 1
ATOM 771 C C . ASN A 1 99 ? -2.386 14.645 12.063 1.00 88.19 99 ASN A C 1
ATOM 773 O O . ASN A 1 99 ? -2.173 15.241 13.120 1.00 88.19 99 ASN A O 1
ATOM 777 N N . ILE A 1 100 ? -2.092 13.364 11.876 1.00 91.44 100 ILE A N 1
ATOM 778 C CA . ILE A 1 100 ? -1.493 12.519 12.904 1.00 91.44 100 ILE A CA 1
ATOM 779 C C . ILE A 1 100 ? -0.174 11.939 12.405 1.00 91.44 100 ILE A C 1
ATOM 781 O O . ILE A 1 100 ? 0.028 11.739 11.207 1.00 91.44 100 ILE A O 1
ATOM 785 N N . THR A 1 101 ? 0.718 11.646 13.341 1.00 93.50 101 THR A N 1
ATOM 786 C CA . THR A 1 101 ? 1.965 10.918 13.090 1.00 93.50 101 THR A CA 1
ATOM 787 C C . THR A 1 101 ? 1.883 9.524 13.697 1.00 93.50 101 THR A C 1
ATOM 789 O O . THR A 1 101 ? 0.964 9.221 14.459 1.00 93.50 101 THR A O 1
ATOM 792 N N . GLU A 1 102 ? 2.857 8.673 13.388 1.00 93.38 102 GLU A N 1
ATOM 793 C CA . GLU A 1 102 ? 2.950 7.336 13.978 1.00 93.38 102 GLU A CA 1
ATOM 794 C C . GLU A 1 102 ? 2.985 7.380 15.518 1.00 93.38 102 GLU A C 1
ATOM 796 O O . GLU A 1 102 ? 2.286 6.603 16.163 1.00 93.38 102 GLU A O 1
ATOM 801 N N . ASP A 1 103 ? 3.660 8.377 16.103 1.00 94.31 103 ASP A N 1
ATOM 802 C CA . ASP A 1 103 ? 3.723 8.609 17.559 1.00 94.31 103 ASP A CA 1
ATOM 803 C C . ASP A 1 103 ? 2.369 8.969 18.198 1.00 94.31 103 ASP A C 1
ATOM 805 O O . ASP A 1 103 ? 2.226 8.971 19.420 1.00 94.31 103 ASP A O 1
ATOM 809 N N . SER A 1 104 ? 1.359 9.301 17.388 1.00 95.06 104 SER A N 1
ATOM 810 C CA . SER A 1 104 ? -0.005 9.547 17.877 1.00 95.06 104 SER A CA 1
ATOM 811 C C . SER A 1 104 ? -0.738 8.246 18.230 1.00 95.06 104 SER A C 1
ATOM 813 O O . SER A 1 104 ? -1.799 8.290 18.859 1.00 95.06 104 SER A O 1
ATOM 815 N N . LEU A 1 105 ? -0.205 7.096 17.807 1.00 96.81 105 LEU A N 1
ATOM 816 C CA . LEU A 1 105 ? -0.767 5.777 18.067 1.00 96.81 105 LEU A CA 1
ATOM 817 C C . LEU A 1 105 ? -0.137 5.154 19.314 1.00 96.81 105 LEU A C 1
ATOM 819 O O . LEU A 1 105 ? 1.055 5.291 19.571 1.00 96.81 105 LEU A O 1
ATOM 823 N N . GLN A 1 106 ? -0.947 4.429 20.076 1.00 97.88 106 GLN A N 1
ATOM 824 C CA . GLN A 1 106 ? -0.517 3.690 21.264 1.00 97.88 106 GLN A CA 1
ATOM 825 C C . GLN A 1 106 ? -0.750 2.191 21.067 1.00 97.88 106 GLN A C 1
ATOM 827 O O . GLN A 1 106 ? -1.517 1.797 20.189 1.00 97.88 106 GLN A O 1
ATOM 832 N N . ASP A 1 107 ? -0.090 1.360 21.877 1.00 97.38 107 ASP A N 1
ATOM 833 C CA . ASP A 1 107 ? -0.250 -0.104 21.881 1.00 97.38 107 ASP A CA 1
ATOM 834 C C . ASP A 1 107 ? -0.169 -0.741 20.481 1.00 97.38 107 ASP A C 1
ATOM 836 O O . ASP A 1 107 ? -0.939 -1.638 20.128 1.00 97.38 107 ASP A O 1
ATOM 840 N N . THR A 1 108 ? 0.748 -0.238 19.651 1.00 97.69 108 THR A N 1
ATOM 841 C CA . THR A 1 108 ? 0.888 -0.678 18.265 1.00 97.69 108 THR A CA 1
ATOM 842 C C . THR A 1 108 ? 1.424 -2.107 18.210 1.00 97.69 108 THR A C 1
ATOM 844 O O . THR A 1 108 ? 2.464 -2.449 18.774 1.00 97.69 108 THR A O 1
ATOM 847 N N . ARG A 1 109 ? 0.706 -2.973 17.497 1.00 97.62 109 ARG A N 1
ATOM 848 C CA . ARG A 1 109 ? 1.110 -4.352 17.223 1.00 97.62 109 ARG A CA 1
ATOM 849 C C . ARG A 1 109 ? 0.810 -4.675 15.774 1.00 97.62 109 ARG A C 1
ATOM 851 O O . ARG A 1 109 ? -0.272 -4.383 15.273 1.00 97.62 109 ARG A O 1
ATOM 858 N N . GLN A 1 110 ? 1.772 -5.307 15.117 1.00 97.25 110 GLN A N 1
ATOM 859 C CA . GLN A 1 110 ? 1.628 -5.733 13.738 1.00 97.25 110 GLN A CA 1
ATOM 860 C C . GLN A 1 110 ? 2.161 -7.151 13.562 1.00 97.25 110 GLN A C 1
ATOM 862 O O . GLN A 1 110 ? 3.274 -7.451 13.985 1.00 97.25 110 GLN A O 1
ATOM 867 N N . GLU A 1 111 ? 1.371 -8.017 12.936 1.00 98.00 111 GLU A N 1
ATOM 868 C CA . GLU A 1 111 ? 1.707 -9.425 12.738 1.00 98.00 111 GLU A CA 1
ATOM 869 C C . GLU A 1 111 ? 1.290 -9.879 11.338 1.00 98.00 111 GLU A C 1
ATOM 871 O O . GLU A 1 111 ? 0.158 -9.642 10.917 1.00 98.00 111 GLU A O 1
ATOM 876 N N . LEU A 1 112 ? 2.203 -10.530 10.616 1.00 97.19 112 LEU A N 1
ATOM 877 C CA . LEU A 1 112 ? 1.913 -11.185 9.344 1.00 97.19 112 LEU A CA 1
ATOM 878 C C . LEU A 1 112 ? 1.905 -12.698 9.559 1.00 97.19 112 LEU A C 1
ATOM 880 O O . LEU A 1 112 ? 2.949 -13.292 9.828 1.00 97.19 112 LEU A O 1
ATOM 884 N N . ASP A 1 113 ? 0.739 -13.315 9.392 1.00 95.81 113 ASP A N 1
ATOM 885 C CA . ASP A 1 113 ? 0.629 -14.768 9.334 1.00 95.81 113 ASP A CA 1
ATOM 886 C C . ASP A 1 113 ? 1.108 -15.247 7.957 1.00 95.81 113 ASP A C 1
ATOM 888 O O . ASP A 1 113 ? 0.468 -15.006 6.932 1.00 95.81 113 ASP A O 1
ATOM 892 N N . LEU A 1 114 ? 2.256 -15.925 7.932 1.00 92.81 114 LEU A N 1
ATOM 893 C CA . LEU A 1 114 ? 2.880 -16.417 6.702 1.00 92.81 114 LEU A CA 1
ATOM 894 C C . LEU A 1 114 ? 2.116 -17.579 6.054 1.00 92.81 114 LEU A C 1
ATOM 896 O O . LEU A 1 114 ? 2.310 -17.837 4.869 1.00 92.81 114 LEU A O 1
ATOM 900 N N . TRP A 1 115 ? 1.273 -18.286 6.809 1.00 93.00 115 TRP A N 1
ATOM 901 C CA . TRP A 1 115 ? 0.479 -19.394 6.289 1.00 93.00 115 TRP A CA 1
ATOM 902 C C . TRP A 1 115 ? -0.772 -18.894 5.572 1.00 93.00 115 TRP A C 1
ATOM 904 O O . TRP A 1 115 ? -1.077 -19.336 4.465 1.00 93.00 115 TRP A O 1
ATOM 914 N N . THR A 1 116 ? -1.499 -17.960 6.190 1.00 92.38 116 THR A N 1
ATOM 915 C CA . THR A 1 116 ? -2.733 -17.406 5.609 1.00 92.38 116 THR A CA 1
ATOM 916 C C . THR A 1 116 ? -2.489 -16.189 4.717 1.00 92.38 116 THR A C 1
ATOM 918 O O . THR A 1 116 ? -3.350 -15.840 3.910 1.00 92.38 116 THR A O 1
ATOM 921 N N . GLY A 1 117 ? -1.331 -15.533 4.844 1.00 92.50 117 GLY A N 1
ATOM 922 C CA . GLY A 1 117 ? -1.019 -14.280 4.156 1.00 92.50 117 GLY A CA 1
ATOM 923 C C . GLY A 1 117 ? -1.805 -13.079 4.691 1.00 92.50 117 GLY A C 1
ATOM 924 O O . GLY A 1 117 ? -1.925 -12.071 3.991 1.00 92.50 117 GLY A O 1
ATOM 925 N N . ILE A 1 118 ? -2.371 -13.184 5.900 1.00 97.00 118 ILE A N 1
ATOM 926 C CA . ILE A 1 118 ? -3.158 -12.123 6.531 1.00 97.00 118 ILE A CA 1
ATOM 927 C C . ILE A 1 118 ? -2.244 -11.270 7.409 1.00 97.00 118 ILE A C 1
ATOM 929 O O . ILE A 1 118 ? -1.633 -11.749 8.366 1.00 97.00 118 ILE A O 1
ATOM 933 N N . LEU A 1 119 ? -2.197 -9.977 7.103 1.00 98.06 119 LEU A N 1
ATOM 934 C CA . LEU A 1 119 ? -1.563 -8.964 7.934 1.00 98.06 119 LEU A CA 1
ATOM 935 C C . LEU A 1 119 ? -2.590 -8.420 8.930 1.00 98.06 119 LEU A C 1
ATOM 937 O O . LEU A 1 119 ? -3.601 -7.865 8.514 1.00 98.06 119 LEU A O 1
ATOM 941 N N . THR A 1 120 ? -2.327 -8.544 10.227 1.00 98.50 120 THR A N 1
ATOM 942 C CA . THR A 1 120 ? -3.155 -7.958 11.287 1.00 98.50 120 THR A CA 1
ATOM 943 C C . THR A 1 120 ? -2.397 -6.828 11.975 1.00 98.50 120 THR A C 1
ATOM 945 O O . THR A 1 120 ? -1.324 -7.040 12.538 1.00 98.50 120 THR A O 1
ATOM 948 N N . SER A 1 121 ? -2.974 -5.631 11.946 1.00 98.44 121 SER A N 1
ATOM 949 C CA . SER A 1 121 ? -2.527 -4.444 12.674 1.00 98.44 121 SER A CA 1
ATOM 950 C C . SER A 1 121 ? -3.523 -4.111 13.775 1.00 98.44 121 SER A C 1
ATOM 952 O O . SER A 1 121 ? -4.725 -4.084 13.526 1.00 98.44 121 SER A O 1
ATOM 954 N N . SER A 1 122 ? -3.041 -3.797 14.972 1.00 98.38 122 SER A N 1
ATOM 955 C CA . SER A 1 122 ? -3.863 -3.250 16.050 1.00 98.38 122 SER A CA 1
ATOM 956 C C . SER A 1 122 ? -3.156 -2.087 16.726 1.00 98.38 122 SER A C 1
ATOM 958 O O . SER A 1 122 ? -1.945 -2.137 16.929 1.00 98.38 122 SER A O 1
ATOM 960 N N . PHE A 1 123 ? -3.907 -1.052 17.076 1.00 98.31 123 PHE A N 1
ATOM 961 C CA . PHE A 1 123 ? -3.405 0.115 17.794 1.00 98.31 123 PHE A CA 1
ATOM 962 C C . PHE A 1 123 ? -4.547 0.832 18.515 1.00 98.31 123 PHE A C 1
ATOM 964 O O . PHE A 1 123 ? -5.725 0.610 18.230 1.00 98.31 123 PHE A O 1
ATOM 971 N N . THR A 1 124 ? -4.195 1.734 19.420 1.00 98.00 124 THR A N 1
ATOM 972 C CA . THR A 1 124 ? -5.124 2.595 20.148 1.00 98.00 124 THR A CA 1
ATOM 973 C C . THR A 1 124 ? -4.950 4.039 19.685 1.00 98.00 124 THR A C 1
ATOM 975 O O . THR A 1 124 ? -3.837 4.565 19.667 1.00 98.00 124 THR A O 1
ATOM 978 N N . PHE A 1 125 ? -6.052 4.707 19.339 1.00 95.94 125 PHE A N 1
ATOM 979 C CA . PHE A 1 125 ? -6.087 6.134 19.011 1.00 95.94 125 PHE A CA 1
ATOM 980 C C . PHE A 1 125 ? -7.056 6.857 19.952 1.00 95.94 125 PHE A C 1
ATOM 982 O O . PHE A 1 125 ? -8.239 6.523 19.999 1.00 95.94 125 PHE A O 1
ATOM 989 N N . HIS A 1 126 ? -6.557 7.817 20.741 1.00 92.88 126 HIS A N 1
ATOM 990 C CA . HIS A 1 126 ? -7.321 8.519 21.790 1.00 92.88 126 HIS A CA 1
ATOM 991 C C . HIS A 1 126 ? -8.183 7.583 22.664 1.00 92.88 126 HIS A C 1
ATOM 993 O O . HIS A 1 126 ? -9.370 7.822 22.879 1.00 92.88 126 HIS A O 1
ATOM 999 N N . GLY A 1 127 ? -7.590 6.482 23.137 1.00 94.62 127 GLY A N 1
ATOM 1000 C CA . GLY A 1 127 ? -8.262 5.494 23.991 1.00 94.62 127 GLY A CA 1
ATOM 1001 C C . GLY A 1 127 ? -9.230 4.549 23.269 1.00 94.62 127 GLY A C 1
ATOM 1002 O O . GLY A 1 127 ? -9.793 3.667 23.909 1.00 94.62 127 GLY A O 1
ATOM 1003 N N . SER A 1 128 ? -9.417 4.693 21.953 1.00 96.62 128 SER A N 1
ATOM 1004 C CA . SER A 1 128 ? -10.260 3.801 21.150 1.00 96.62 128 SER A CA 1
ATOM 1005 C C . SER A 1 128 ? -9.415 2.785 20.379 1.00 96.62 128 SER A C 1
ATOM 1007 O O . SER A 1 128 ? -8.503 3.193 19.653 1.00 96.62 128 SER A O 1
ATOM 1009 N N . PRO A 1 129 ? -9.709 1.477 20.482 1.00 97.94 129 PRO A N 1
ATOM 1010 C CA . PRO A 1 129 ? -8.977 0.462 19.742 1.00 97.94 129 PRO A CA 1
ATOM 1011 C C . PRO A 1 129 ? -9.349 0.487 18.255 1.00 97.94 129 PRO A C 1
ATOM 1013 O O . PRO A 1 129 ? -10.503 0.726 17.875 1.00 97.94 129 PRO A O 1
ATOM 1016 N N . VAL A 1 130 ? -8.364 0.197 17.414 1.00 98.31 130 VAL A N 1
ATOM 1017 C CA . VAL A 1 130 ? -8.501 -0.012 15.974 1.00 98.31 130 VAL A CA 1
ATOM 1018 C C . VAL A 1 130 ? -7.795 -1.315 15.630 1.00 98.31 130 VAL A C 1
ATOM 1020 O O . VAL A 1 130 ? -6.624 -1.490 15.958 1.00 98.31 130 VAL A O 1
ATOM 1023 N N . THR A 1 131 ? -8.500 -2.229 14.969 1.00 98.56 131 THR A N 1
ATOM 1024 C CA . THR A 1 131 ? -7.914 -3.449 14.401 1.00 98.56 131 THR A CA 1
ATOM 1025 C C . THR A 1 131 ? -8.165 -3.482 12.905 1.00 98.56 131 THR A C 1
ATOM 1027 O O . THR A 1 131 ? -9.284 -3.243 12.454 1.00 98.56 131 THR A O 1
ATOM 1030 N N . ILE A 1 132 ? -7.121 -3.772 12.135 1.00 98.44 132 ILE A N 1
ATOM 1031 C CA . ILE A 1 132 ? -7.162 -3.848 10.680 1.00 98.44 132 ILE A CA 1
ATOM 1032 C C . ILE A 1 132 ? -6.567 -5.172 10.237 1.00 98.44 132 ILE A C 1
ATOM 1034 O O . ILE A 1 132 ? -5.446 -5.513 10.609 1.00 98.44 132 ILE A O 1
ATOM 1038 N N . LYS A 1 133 ? -7.315 -5.908 9.418 1.00 98.44 133 LYS A N 1
ATOM 1039 C CA . LYS A 1 133 ? -6.806 -7.064 8.680 1.00 98.44 133 LYS A CA 1
ATOM 1040 C C . LYS A 1 133 ? -6.657 -6.690 7.220 1.00 98.44 133 LYS A C 1
ATOM 1042 O O . LYS A 1 133 ? -7.629 -6.246 6.614 1.00 98.44 133 LYS A O 1
ATOM 1047 N N . THR A 1 134 ? -5.481 -6.932 6.668 1.00 98.00 134 THR A N 1
ATOM 1048 C CA . THR A 1 134 ? -5.135 -6.655 5.277 1.00 98.00 134 THR A CA 1
ATOM 1049 C C . THR A 1 134 ? -4.746 -7.957 4.594 1.00 98.00 134 THR A C 1
ATOM 1051 O O . THR A 1 134 ? -3.909 -8.709 5.095 1.00 98.00 134 THR A O 1
ATOM 1054 N N . VAL A 1 135 ? -5.355 -8.238 3.445 1.00 96.19 135 VAL A N 1
ATOM 1055 C CA . VAL A 1 135 ? -5.131 -9.473 2.681 1.00 96.19 135 VAL A CA 1
ATOM 1056 C C . VAL A 1 135 ? -5.021 -9.163 1.196 1.00 96.19 135 VAL A C 1
ATOM 1058 O O . VAL A 1 135 ? -5.736 -8.304 0.686 1.00 96.19 135 VAL A O 1
ATOM 1061 N N . SER A 1 136 ? -4.146 -9.873 0.486 1.00 94.88 136 SER A N 1
ATOM 1062 C CA . SER A 1 136 ? -4.122 -9.853 -0.978 1.00 94.88 136 SER A CA 1
ATOM 1063 C C . SER A 1 136 ? -4.851 -11.076 -1.530 1.00 94.88 136 SER A C 1
ATOM 1065 O O . SER A 1 136 ? -4.567 -12.210 -1.144 1.00 94.88 136 SER A O 1
ATOM 1067 N N . ALA A 1 137 ? -5.808 -10.849 -2.428 1.00 90.56 137 ALA A N 1
ATOM 1068 C CA . ALA A 1 137 ? -6.555 -11.909 -3.084 1.00 90.56 137 ALA A CA 1
ATOM 1069 C C . ALA A 1 137 ? -5.658 -12.663 -4.073 1.00 90.56 137 ALA A C 1
ATOM 1071 O O . ALA A 1 137 ? -5.091 -12.078 -4.998 1.00 90.56 137 ALA A O 1
ATOM 1072 N N . GLN A 1 138 ? -5.579 -13.984 -3.916 1.00 85.62 138 GLN A N 1
ATOM 1073 C CA . GLN A 1 138 ? -4.723 -14.839 -4.744 1.00 85.62 138 GLN A CA 1
ATOM 1074 C C . GLN A 1 138 ? -5.139 -14.866 -6.224 1.00 85.62 138 GLN A C 1
ATOM 1076 O O . GLN A 1 138 ? -4.292 -15.028 -7.092 1.00 85.62 138 GLN A O 1
ATOM 1081 N N . SER A 1 139 ? -6.429 -14.694 -6.526 1.00 87.06 139 SER A N 1
ATOM 1082 C CA . SER A 1 139 ? -6.976 -14.892 -7.875 1.00 87.06 139 SER A CA 1
ATOM 1083 C C . SER A 1 139 ? -7.351 -13.612 -8.624 1.00 87.06 139 SER A C 1
ATOM 1085 O O . SER A 1 139 ? -7.781 -13.707 -9.770 1.00 87.06 139 SER A O 1
ATOM 1087 N N . SER A 1 140 ? -7.281 -12.435 -7.993 1.00 85.88 140 SER A N 1
ATOM 1088 C CA . SER A 1 140 ? -7.901 -11.221 -8.552 1.00 85.88 140 SER A CA 1
ATOM 1089 C C . SER A 1 140 ? -7.091 -9.935 -8.391 1.00 85.88 140 SER A C 1
ATOM 1091 O O . SER A 1 140 ? -7.689 -8.867 -8.483 1.00 85.88 140 SER A O 1
ATOM 1093 N N . ASP A 1 141 ? -5.781 -10.020 -8.117 1.00 90.31 141 ASP A N 1
ATOM 1094 C CA . ASP A 1 141 ? -4.876 -8.863 -7.951 1.00 90.31 141 ASP A CA 1
ATOM 1095 C C . ASP A 1 141 ? -5.493 -7.718 -7.132 1.00 90.31 141 ASP A C 1
ATOM 1097 O O . ASP A 1 141 ? -5.384 -6.538 -7.460 1.00 90.31 141 ASP A O 1
ATOM 1101 N N . ALA A 1 142 ? -6.200 -8.096 -6.068 1.00 91.50 142 ALA A N 1
ATOM 1102 C CA . ALA A 1 142 ? -6.948 -7.186 -5.220 1.00 91.50 142 ALA A CA 1
ATOM 1103 C C . ALA A 1 142 ? -6.375 -7.205 -3.808 1.00 91.50 142 ALA A C 1
ATOM 1105 O O . ALA A 1 142 ? -5.805 -8.203 -3.359 1.00 91.50 142 ALA A O 1
ATOM 1106 N N . VAL A 1 143 ? -6.579 -6.108 -3.088 1.00 94.31 143 VAL A N 1
ATOM 1107 C CA . VAL A 1 143 ? -6.309 -6.019 -1.657 1.00 94.31 143 VAL A CA 1
ATOM 1108 C C . VAL A 1 143 ? -7.616 -5.753 -0.914 1.00 94.31 143 VAL A C 1
ATOM 1110 O O . VAL A 1 143 ? -8.416 -4.914 -1.324 1.00 94.31 143 VAL A O 1
ATOM 1113 N N . GLY A 1 144 ? -7.852 -6.513 0.151 1.00 94.88 144 GLY A N 1
ATOM 1114 C CA . GLY A 1 144 ? -9.020 -6.407 1.016 1.00 94.88 144 GLY A CA 1
ATOM 1115 C C . GLY A 1 144 ? -8.633 -5.937 2.412 1.00 94.88 144 GLY A C 1
ATOM 1116 O O . GLY A 1 144 ? -7.561 -6.286 2.908 1.00 94.88 144 GLY A O 1
ATOM 1117 N N . PHE A 1 145 ? -9.530 -5.171 3.037 1.00 96.31 145 PHE A N 1
ATOM 1118 C CA . PHE A 1 145 ? -9.359 -4.626 4.382 1.00 96.31 145 PHE A CA 1
ATOM 1119 C C . PHE A 1 145 ? -10.599 -4.926 5.219 1.00 96.31 145 PHE A C 1
ATOM 1121 O O . PHE A 1 145 ? -11.716 -4.657 4.780 1.00 96.31 145 PHE A O 1
ATOM 1128 N N . SER A 1 146 ? -10.399 -5.434 6.432 1.00 97.12 146 SER A N 1
ATOM 1129 C CA . SER A 1 146 ? -11.421 -5.461 7.481 1.00 97.12 146 SER A CA 1
ATOM 1130 C C . SER A 1 146 ? -10.989 -4.506 8.577 1.00 97.12 146 SER A C 1
ATOM 1132 O O . SER A 1 146 ? -9.927 -4.714 9.158 1.00 97.12 146 SER A O 1
ATOM 1134 N N . ILE A 1 147 ? -11.777 -3.461 8.833 1.00 97.06 147 ILE A N 1
ATOM 1135 C CA . ILE A 1 147 ? -11.470 -2.419 9.820 1.00 97.06 147 ILE A CA 1
ATOM 1136 C C . ILE A 1 147 ? -12.516 -2.489 10.928 1.00 97.06 147 ILE A C 1
ATOM 1138 O O . ILE A 1 147 ? -13.710 -2.327 10.679 1.00 97.06 147 ILE A O 1
ATOM 1142 N N . GLU A 1 148 ? -12.059 -2.685 12.158 1.00 97.44 148 GLU A N 1
ATOM 1143 C CA . GLU A 1 148 ? -12.894 -2.776 13.349 1.00 97.44 148 GLU A CA 1
ATOM 1144 C C . GLU A 1 148 ? -12.478 -1.687 14.342 1.00 97.44 148 GLU A C 1
ATOM 1146 O O . GLU A 1 148 ? -11.362 -1.690 14.865 1.00 97.44 148 GLU A O 1
ATOM 1151 N N . SER A 1 149 ? -13.368 -0.721 14.587 1.00 96.50 149 SER A N 1
ATOM 1152 C CA . SER A 1 149 ? -13.172 0.319 15.600 1.00 96.50 149 SER A CA 1
ATOM 1153 C C . SER A 1 149 ? -14.490 1.017 15.961 1.00 96.50 149 SER A C 1
ATOM 1155 O O . SER A 1 149 ? -15.308 1.261 15.064 1.00 96.50 149 SER A O 1
ATOM 1157 N N . PRO A 1 150 ? -14.697 1.432 17.228 1.00 95.25 150 PRO A N 1
ATOM 1158 C CA . PRO A 1 150 ? -15.775 2.354 17.596 1.00 95.25 150 PRO A CA 1
ATOM 1159 C C . PRO A 1 150 ? -15.740 3.669 16.798 1.00 95.25 150 PRO A C 1
ATOM 1161 O O . PRO A 1 150 ? -16.794 4.195 16.430 1.00 95.25 150 PRO A O 1
ATOM 1164 N N . LEU A 1 151 ? -14.538 4.136 16.429 1.00 94.19 151 LEU A N 1
ATOM 1165 C CA . LEU A 1 151 ? -14.308 5.399 15.718 1.00 94.19 151 LEU A CA 1
ATOM 1166 C C . LEU A 1 151 ? -15.006 5.467 14.351 1.00 94.19 151 LEU A C 1
ATOM 1168 O O . LEU A 1 151 ? -15.321 6.558 13.876 1.00 94.19 151 LEU A O 1
ATOM 1172 N N . LEU A 1 152 ? -15.291 4.319 13.724 1.00 91.75 152 LEU A N 1
ATOM 1173 C CA . LEU A 1 152 ? -16.046 4.256 12.469 1.00 91.75 152 LEU A CA 1
ATOM 1174 C C . LEU A 1 152 ? -17.494 4.732 12.656 1.00 91.75 152 LEU A C 1
ATOM 1176 O O . LEU A 1 152 ? -18.020 5.469 11.819 1.00 91.75 152 LEU A O 1
ATOM 1180 N N . ARG A 1 153 ? -18.142 4.344 13.766 1.00 90.31 153 ARG A N 1
ATOM 1181 C CA . ARG A 1 153 ? -19.514 4.782 14.085 1.00 90.31 153 ARG A CA 1
ATOM 1182 C C . ARG A 1 153 ? -19.542 6.246 14.510 1.00 90.31 153 ARG A C 1
ATOM 1184 O O . ARG A 1 153 ? -20.470 6.963 14.155 1.00 90.31 153 ARG A O 1
ATOM 1191 N N . GLU A 1 154 ? -18.498 6.684 15.209 1.00 90.44 154 GLU A N 1
ATOM 1192 C CA . GLU A 1 154 ? -18.302 8.076 15.630 1.00 90.44 154 GLU A CA 1
ATOM 1193 C C . GLU A 1 154 ? -17.889 9.006 14.480 1.00 90.44 154 GLU A C 1
ATOM 1195 O O . GLU A 1 154 ? -17.796 10.211 14.681 1.00 90.44 154 GLU A O 1
ATOM 1200 N N . ARG A 1 155 ? -17.642 8.472 13.271 1.00 89.88 155 ARG A N 1
ATOM 1201 C CA . ARG A 1 155 ? -17.129 9.213 12.099 1.00 89.88 155 ARG A CA 1
ATOM 1202 C C . ARG A 1 155 ? -15.750 9.843 12.304 1.00 89.88 155 ARG A C 1
ATOM 1204 O O . ARG A 1 155 ? -15.336 10.712 11.539 1.00 89.88 155 ARG A O 1
ATOM 1211 N N . ARG A 1 156 ? -15.008 9.350 13.288 1.00 93.50 156 ARG A N 1
ATOM 1212 C CA . ARG A 1 156 ? -13.650 9.785 13.629 1.00 93.50 156 ARG A CA 1
ATOM 1213 C C . ARG A 1 156 ? -12.562 8.999 12.905 1.00 93.50 156 ARG A C 1
ATOM 1215 O O . ARG A 1 156 ? -11.390 9.335 13.025 1.00 93.50 156 ARG A O 1
ATOM 1222 N N . LEU A 1 157 ? -12.952 7.984 12.136 1.00 93.44 157 LEU A N 1
ATOM 1223 C CA . LEU A 1 157 ? -12.075 7.203 11.274 1.00 93.44 157 LEU A CA 1
ATOM 1224 C C . LEU A 1 157 ? -12.732 7.004 9.903 1.00 93.44 157 LEU A C 1
ATOM 1226 O O . LEU A 1 157 ? -13.911 6.652 9.820 1.00 93.44 157 LEU A O 1
ATOM 1230 N N . ALA A 1 158 ? -11.970 7.227 8.838 1.00 91.50 158 ALA A N 1
ATOM 1231 C CA . ALA A 1 158 ? -12.387 7.057 7.449 1.00 91.50 158 ALA A CA 1
ATOM 1232 C C . ALA A 1 158 ? -11.244 6.466 6.609 1.00 91.50 158 ALA A C 1
ATOM 1234 O O . ALA A 1 158 ? -10.089 6.476 7.029 1.00 91.50 158 ALA A O 1
ATOM 1235 N N . VAL A 1 159 ? -11.561 5.956 5.418 1.00 92.00 159 VAL A N 1
ATOM 1236 C CA . VAL A 1 159 ? -10.573 5.400 4.480 1.00 92.00 159 VAL A CA 1
ATOM 1237 C C . VAL A 1 159 ? -10.251 6.427 3.403 1.00 92.00 159 VAL A C 1
ATOM 1239 O O . VA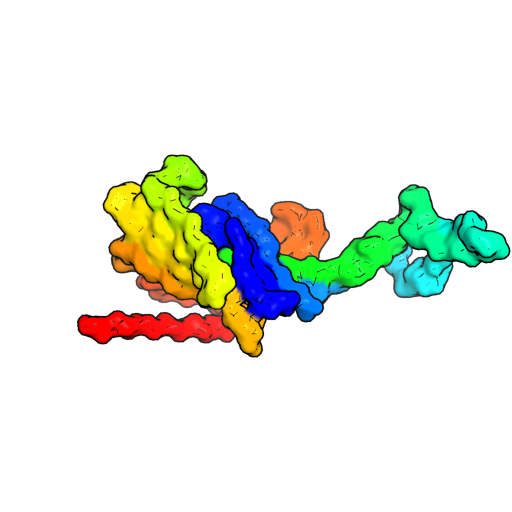L A 1 159 ? -11.158 6.969 2.781 1.00 92.00 159 VAL A O 1
ATOM 1242 N N . LEU A 1 160 ? -8.969 6.667 3.153 1.00 88.62 160 LEU A N 1
ATOM 1243 C CA . LEU A 1 160 ? -8.460 7.437 2.021 1.00 88.62 160 LEU A CA 1
ATOM 1244 C C . LEU A 1 160 ? -8.131 6.492 0.865 1.00 88.62 160 LEU A C 1
ATOM 1246 O O . LEU A 1 160 ? -7.412 5.517 1.066 1.00 88.62 160 LEU A O 1
ATOM 1250 N N . LEU A 1 161 ? -8.580 6.830 -0.338 1.00 88.19 161 LEU A N 1
ATOM 1251 C CA . LEU A 1 161 ? -8.099 6.283 -1.602 1.00 88.19 161 LEU A CA 1
ATOM 1252 C C . LEU A 1 161 ? -7.559 7.437 -2.443 1.00 88.19 161 LEU A C 1
ATOM 1254 O O . LEU A 1 161 ? -8.316 8.326 -2.819 1.00 88.19 161 LEU A O 1
ATOM 1258 N N . ASP A 1 162 ? -6.272 7.418 -2.745 1.00 83.56 162 ASP A N 1
ATOM 1259 C CA . ASP A 1 162 ? -5.612 8.435 -3.555 1.00 83.56 162 ASP A CA 1
ATOM 1260 C C . ASP A 1 162 ? -4.949 7.810 -4.784 1.00 83.56 162 ASP A C 1
ATOM 1262 O O . ASP A 1 162 ? -4.432 6.698 -4.721 1.00 83.56 162 ASP A O 1
ATOM 1266 N N . PHE A 1 163 ? -4.965 8.515 -5.910 1.00 81.44 163 PHE A N 1
ATOM 1267 C CA . PHE A 1 163 ? -4.275 8.104 -7.130 1.00 81.44 163 PHE A CA 1
ATOM 1268 C C . PHE A 1 163 ? -3.141 9.090 -7.409 1.00 81.44 163 PHE A C 1
ATOM 1270 O O . PHE A 1 163 ? -3.398 10.158 -7.975 1.00 81.44 163 PHE A O 1
ATOM 1277 N N . PRO A 1 164 ? -1.898 8.767 -7.005 1.00 69.69 164 PRO A N 1
ATOM 1278 C CA . PRO A 1 164 ? -0.765 9.625 -7.287 1.00 69.69 164 PRO A CA 1
ATOM 1279 C C . PRO A 1 164 ? -0.495 9.596 -8.792 1.00 69.69 164 PRO A C 1
ATOM 1281 O O . PRO A 1 164 ? -0.298 8.535 -9.390 1.00 69.69 164 PRO A O 1
ATOM 1284 N N . TRP A 1 165 ? -0.513 10.768 -9.419 1.00 61.25 165 TRP A N 1
ATOM 1285 C CA . TRP A 1 165 ? -0.147 10.890 -10.822 1.00 61.25 165 TRP A CA 1
ATOM 1286 C C . TRP A 1 165 ? 1.352 10.609 -10.987 1.00 61.25 165 TRP A C 1
ATOM 1288 O O . TRP A 1 165 ? 2.188 11.267 -10.373 1.00 61.25 165 TRP A O 1
ATOM 1298 N N . ASN A 1 166 ? 1.694 9.608 -11.799 1.00 56.16 166 ASN A N 1
ATOM 1299 C CA . ASN A 1 166 ? 3.074 9.164 -11.990 1.00 56.16 166 ASN A CA 1
ATOM 1300 C C . ASN A 1 166 ? 3.711 9.878 -13.198 1.00 56.16 166 ASN A C 1
ATOM 1302 O O . ASN A 1 166 ? 3.860 9.279 -14.257 1.00 56.16 166 ASN A O 1
ATOM 1306 N N . ASP A 1 167 ? 4.094 11.144 -13.065 1.00 52.53 167 ASP A N 1
ATOM 1307 C CA . ASP A 1 167 ? 4.914 11.875 -14.057 1.00 52.53 167 ASP A CA 1
ATOM 1308 C C . ASP A 1 167 ? 6.369 12.079 -13.590 1.00 52.53 167 ASP A C 1
ATOM 1310 O O . ASP A 1 167 ? 7.121 12.848 -14.185 1.00 52.53 167 ASP A O 1
ATOM 1314 N N . GLY A 1 168 ? 6.773 11.407 -12.506 1.00 44.38 168 GLY A N 1
ATOM 1315 C CA . GLY A 1 168 ? 8.101 11.563 -11.909 1.00 44.38 168 GLY A CA 1
ATOM 1316 C C . GLY A 1 168 ? 8.285 12.861 -11.114 1.00 44.38 168 GLY A C 1
ATOM 1317 O O . GLY A 1 168 ? 9.377 13.100 -10.601 1.00 44.38 168 GLY A O 1
ATOM 1318 N N . ASN A 1 169 ? 7.240 13.683 -10.971 1.00 39.72 169 ASN A N 1
ATOM 1319 C CA . ASN A 1 169 ? 7.244 14.877 -10.138 1.00 39.72 169 ASN A CA 1
ATOM 1320 C C . ASN A 1 169 ? 6.542 14.581 -8.792 1.00 39.72 169 ASN A C 1
ATOM 1322 O O . ASN A 1 169 ? 5.398 14.132 -8.774 1.00 39.72 169 ASN A O 1
ATOM 1326 N N . PRO A 1 170 ? 7.186 14.825 -7.637 1.00 36.41 170 PRO A N 1
ATOM 1327 C CA . PRO A 1 170 ? 6.575 14.589 -6.326 1.00 36.41 170 PRO A CA 1
ATOM 1328 C C . PRO A 1 170 ? 5.405 15.536 -5.987 1.00 36.41 170 PRO A C 1
ATOM 1330 O O . PRO A 1 170 ? 4.757 15.336 -4.966 1.00 36.41 170 PRO A O 1
ATOM 1333 N N . ASN A 1 171 ? 5.134 16.557 -6.812 1.00 29.70 171 ASN A N 1
ATOM 1334 C CA . ASN A 1 171 ? 4.094 17.575 -6.589 1.00 29.70 171 ASN A CA 1
ATOM 1335 C C . ASN A 1 171 ? 2.867 17.423 -7.506 1.00 29.70 171 ASN A C 1
ATOM 1337 O O . ASN A 1 171 ? 2.138 18.392 -7.743 1.00 29.70 171 ASN A O 1
ATOM 1341 N N . SER A 1 172 ? 2.674 16.248 -8.091 1.00 34.91 172 SER A N 1
ATOM 1342 C CA . SER A 1 172 ? 1.666 16.034 -9.129 1.00 34.91 172 SER A CA 1
ATOM 1343 C C . SER A 1 172 ? 0.251 15.975 -8.573 1.00 34.91 172 SER A C 1
ATOM 1345 O O . SER A 1 172 ? 0.032 15.732 -7.393 1.00 34.91 172 SER A O 1
ATOM 1347 N N . VAL A 1 173 ? -0.736 16.274 -9.418 1.00 33.97 173 VAL A N 1
ATOM 1348 C CA . VAL A 1 173 ? -2.130 16.425 -8.987 1.00 33.97 173 VAL A CA 1
ATOM 1349 C C . VAL A 1 173 ? -2.660 15.090 -8.457 1.00 33.97 173 VAL A C 1
ATOM 1351 O O . VAL A 1 173 ? -2.750 14.110 -9.194 1.00 33.97 173 VAL A O 1
ATOM 1354 N N . HIS A 1 174 ? -3.019 15.077 -7.176 1.00 41.41 174 HIS A N 1
ATOM 1355 C CA . HIS A 1 174 ? -3.577 13.931 -6.465 1.00 41.41 174 HIS A CA 1
ATOM 1356 C C . HIS A 1 174 ? -5.103 13.898 -6.615 1.00 41.41 174 HIS A C 1
ATOM 1358 O O . HIS A 1 174 ? -5.787 14.893 -6.360 1.00 41.41 174 HIS A O 1
ATOM 1364 N N . LEU A 1 175 ? -5.649 12.754 -7.030 1.00 37.31 175 LEU A N 1
ATOM 1365 C CA . LEU A 1 175 ? -7.090 12.490 -7.003 1.00 37.31 175 LEU A CA 1
ATOM 1366 C C . LEU A 1 175 ? -7.410 11.658 -5.763 1.00 37.31 175 LEU A C 1
ATOM 1368 O O . LEU A 1 175 ? -7.338 10.430 -5.795 1.00 37.31 175 LEU A O 1
ATOM 1372 N N . SER A 1 176 ? -7.783 12.348 -4.687 1.00 36.91 176 SER A N 1
ATOM 1373 C CA . SER A 1 176 ? -8.074 11.742 -3.389 1.00 36.91 176 SER A CA 1
ATOM 1374 C C . SER A 1 176 ? -9.577 11.634 -3.110 1.00 36.91 176 SER A C 1
ATOM 1376 O O . SER A 1 176 ? -10.337 12.583 -3.304 1.00 36.91 176 SER A O 1
ATOM 1378 N N . TRP A 1 177 ? -9.993 10.489 -2.577 1.00 40.44 177 TRP A N 1
ATOM 1379 C CA . TRP A 1 177 ? -11.347 10.181 -2.123 1.00 40.44 177 TRP A CA 1
ATOM 1380 C C . TRP A 1 177 ? -11.306 9.729 -0.667 1.00 40.44 177 TRP A C 1
ATOM 1382 O O . TRP A 1 177 ? -10.500 8.876 -0.308 1.00 40.44 177 TRP A O 1
ATOM 1392 N N . VAL A 1 178 ? -12.197 10.263 0.169 1.00 43.84 178 VAL A N 1
ATOM 1393 C CA . VAL A 1 178 ? -12.351 9.828 1.564 1.00 43.84 178 VAL A CA 1
ATOM 1394 C C . VAL A 1 178 ? -13.698 9.127 1.712 1.00 43.84 178 VAL A C 1
ATOM 1396 O O . VAL A 1 178 ? -14.749 9.737 1.521 1.00 43.84 178 VAL A O 1
ATOM 1399 N N . PHE A 1 179 ? -13.672 7.840 2.045 1.00 41.34 179 PHE A N 1
ATOM 1400 C CA . PHE A 1 179 ? -14.849 7.009 2.273 1.00 41.34 179 PHE A CA 1
ATOM 1401 C C . PHE A 1 179 ? -15.162 6.912 3.775 1.00 41.34 179 PHE A C 1
ATOM 1403 O O . PHE A 1 179 ? -14.332 6.486 4.576 1.00 41.34 179 PHE A O 1
ATOM 1410 N N . GLY A 1 180 ? -16.391 7.281 4.146 1.00 36.72 180 GLY A N 1
ATOM 1411 C CA . GLY A 1 180 ? -16.964 7.197 5.496 1.00 36.72 180 GLY A CA 1
ATOM 1412 C C . GLY A 1 180 ? -18.493 7.325 5.429 1.00 36.72 180 GLY A C 1
ATOM 1413 O O . GLY A 1 180 ? -19.041 7.515 4.345 1.00 36.72 180 GLY A O 1
ATOM 1414 N N . THR A 1 181 ? -19.217 7.249 6.552 1.00 32.06 181 THR A N 1
ATOM 1415 C CA . THR A 1 181 ? -20.704 7.312 6.591 1.00 32.06 181 THR A CA 1
ATOM 1416 C C . THR A 1 181 ? -21.294 8.711 6.301 1.00 32.06 181 THR A C 1
ATOM 1418 O O . THR A 1 181 ? -22.313 9.104 6.876 1.00 32.06 181 THR A O 1
ATOM 1421 N N . SER A 1 182 ? -20.665 9.487 5.414 1.00 31.52 182 SER A N 1
ATOM 1422 C CA . SER A 1 182 ? -21.049 10.850 5.039 1.00 31.52 182 SER A CA 1
ATOM 1423 C C . SER A 1 182 ? -21.873 10.874 3.737 1.00 31.52 182 SER A C 1
ATOM 1425 O O . SER A 1 182 ? -21.509 10.195 2.779 1.00 31.52 182 SER A O 1
ATOM 1427 N N . PRO A 1 183 ? -22.964 11.662 3.648 1.00 30.77 183 PRO A N 1
ATOM 1428 C CA . PRO A 1 183 ? -23.903 11.627 2.522 1.00 30.77 183 PRO A CA 1
ATOM 1429 C C . PRO A 1 183 ? -23.509 12.502 1.314 1.00 30.77 183 PRO A C 1
ATOM 1431 O O . PRO A 1 183 ? -24.376 12.844 0.511 1.00 30.77 183 PRO A O 1
ATOM 1434 N N . ARG A 1 184 ? -22.245 12.919 1.150 1.00 29.61 184 ARG A N 1
ATOM 1435 C CA . ARG A 1 184 ? -21.857 13.788 0.020 1.00 29.61 184 ARG A CA 1
ATOM 1436 C C . ARG A 1 184 ? -21.263 13.006 -1.151 1.00 29.61 184 ARG A C 1
ATOM 1438 O O . ARG A 1 184 ? -20.090 12.656 -1.159 1.00 29.61 184 ARG A O 1
ATOM 1445 N N . THR A 1 185 ? -22.097 12.805 -2.167 1.00 33.53 185 THR A N 1
ATOM 1446 C CA . THR A 1 185 ? -21.737 12.318 -3.502 1.00 33.53 185 THR A CA 1
ATOM 1447 C C . THR A 1 185 ? -20.909 13.369 -4.250 1.00 33.53 185 THR A C 1
ATOM 1449 O O . THR A 1 185 ? -21.372 14.494 -4.436 1.00 33.53 185 THR A O 1
ATOM 1452 N N . ILE A 1 186 ? -19.715 13.006 -4.726 1.00 31.67 186 ILE A N 1
ATOM 1453 C CA . ILE A 1 186 ? -18.944 13.791 -5.707 1.00 31.67 186 ILE A CA 1
ATOM 1454 C C . ILE A 1 186 ? -19.022 13.049 -7.058 1.00 31.67 186 ILE A C 1
ATOM 1456 O O . ILE A 1 186 ? -18.872 11.826 -7.089 1.00 31.67 186 ILE A O 1
ATOM 1460 N N . PRO A 1 187 ? -19.322 13.732 -8.179 1.00 30.75 187 PRO A N 1
ATOM 1461 C CA . PRO A 1 187 ? -19.663 13.067 -9.428 1.00 30.75 187 PRO A CA 1
ATOM 1462 C C . PRO A 1 187 ? -18.418 12.708 -10.251 1.00 30.75 187 PRO A C 1
ATOM 1464 O O . PRO A 1 187 ? -17.750 13.599 -10.766 1.00 30.75 187 PRO A O 1
ATOM 1467 N N . ARG A 1 188 ? -18.201 11.400 -10.456 1.00 29.42 188 ARG A N 1
ATOM 1468 C CA . ARG A 1 188 ? -17.789 10.696 -11.700 1.00 29.42 188 ARG A CA 1
ATOM 1469 C C . ARG A 1 188 ? -16.785 9.565 -11.429 1.00 29.42 188 ARG A C 1
ATOM 1471 O O . ARG A 1 188 ? -15.826 9.725 -10.693 1.00 29.42 188 ARG A O 1
ATOM 1478 N N . HIS A 1 189 ? -17.038 8.464 -12.144 1.00 33.62 189 HIS A N 1
ATOM 1479 C CA . HIS A 1 189 ? -16.474 7.110 -12.062 1.00 33.62 189 HIS A CA 1
ATOM 1480 C C . HIS A 1 189 ? -16.968 6.261 -10.875 1.00 33.62 189 HIS A C 1
ATOM 1482 O O . HIS A 1 189 ? -16.763 6.572 -9.709 1.00 33.62 189 HIS A O 1
ATOM 1488 N N . LEU A 1 190 ? -17.702 5.195 -11.211 1.00 26.62 190 LEU A N 1
ATOM 1489 C CA . LEU A 1 190 ? -18.377 4.292 -10.283 1.00 26.62 190 LEU A CA 1
ATOM 1490 C C . LEU A 1 190 ? -17.466 3.090 -10.006 1.00 26.62 190 LEU A C 1
ATOM 1492 O O . LEU A 1 190 ? -17.474 2.131 -10.773 1.00 26.62 190 LEU A O 1
ATOM 1496 N N . THR A 1 191 ? -16.730 3.110 -8.896 1.00 34.44 191 THR A N 1
ATOM 1497 C CA . THR A 1 191 ? -16.190 1.877 -8.304 1.00 34.44 191 THR A CA 1
ATOM 1498 C C . THR A 1 191 ? -17.173 1.414 -7.237 1.00 34.44 191 THR A C 1
ATOM 1500 O O . THR A 1 191 ? -17.437 2.120 -6.264 1.00 34.44 191 THR A O 1
ATOM 1503 N N . ARG A 1 192 ? -17.782 0.244 -7.446 1.00 26.00 192 ARG A N 1
ATOM 1504 C CA . ARG A 1 192 ? -18.772 -0.332 -6.531 1.00 26.00 192 ARG A CA 1
ATOM 1505 C C . ARG A 1 192 ? -18.062 -0.859 -5.282 1.00 26.00 192 ARG A C 1
ATOM 1507 O O . ARG A 1 192 ? -17.578 -1.983 -5.279 1.00 26.00 192 ARG A O 1
ATOM 1514 N N . VAL A 1 193 ? -18.026 -0.058 -4.221 1.00 35.41 193 VAL A N 1
ATOM 1515 C CA . VAL A 1 193 ? -17.755 -0.551 -2.866 1.00 35.41 193 VAL A CA 1
ATOM 1516 C C . VAL A 1 193 ? -19.079 -1.088 -2.328 1.00 35.41 193 VAL A C 1
ATOM 1518 O O . VAL A 1 193 ? -20.014 -0.321 -2.109 1.00 35.41 193 VAL A O 1
ATOM 1521 N N . THR A 1 194 ? -19.203 -2.405 -2.180 1.00 26.62 194 THR A N 1
ATOM 1522 C CA . THR A 1 194 ? -20.317 -3.035 -1.454 1.00 26.62 194 THR A CA 1
ATOM 1523 C C . THR A 1 194 ? -19.909 -3.179 0.011 1.00 26.62 194 THR A C 1
ATOM 1525 O O . THR A 1 194 ? -19.143 -4.089 0.318 1.00 26.62 194 THR A O 1
ATOM 1528 N N . PRO A 1 195 ? -20.362 -2.300 0.924 1.00 31.06 195 PRO A N 1
ATOM 1529 C CA . PRO A 1 195 ? -20.240 -2.567 2.347 1.00 31.06 195 PRO A CA 1
ATOM 1530 C C . PRO A 1 195 ? -21.195 -3.710 2.700 1.00 31.06 195 PRO A C 1
ATOM 1532 O O . PRO A 1 195 ? -22.414 -3.543 2.662 1.00 31.06 195 PRO A O 1
ATOM 1535 N N . GLU A 1 196 ? -20.655 -4.879 3.024 1.00 27.75 196 GLU A N 1
ATOM 1536 C CA . GLU A 1 196 ? -21.429 -5.935 3.669 1.00 27.75 196 GLU A CA 1
ATOM 1537 C C . GLU A 1 196 ? -21.402 -5.662 5.176 1.00 27.75 196 GLU A C 1
ATOM 1539 O O . GLU A 1 196 ? -20.454 -5.995 5.883 1.00 27.75 196 GLU A O 1
ATOM 1544 N N . ILE A 1 197 ? -22.420 -4.949 5.665 1.00 31.91 197 ILE A N 1
ATOM 1545 C CA . ILE A 1 197 ? -22.631 -4.773 7.102 1.00 31.91 197 ILE A CA 1
ATOM 1546 C C . ILE A 1 197 ? -23.235 -6.084 7.603 1.00 31.91 197 ILE A C 1
ATOM 1548 O O . ILE A 1 197 ? -24.435 -6.308 7.454 1.00 31.91 197 ILE A O 1
ATOM 1552 N N . GLN A 1 198 ? -22.412 -6.964 8.173 1.00 26.73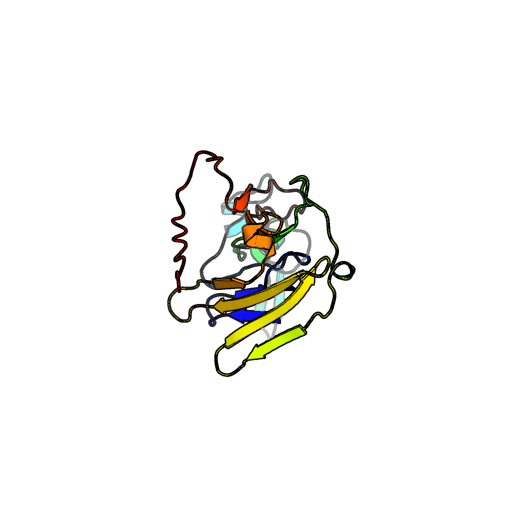 198 GLN A N 1
ATOM 1553 C CA . GLN A 1 198 ? -22.928 -8.115 8.909 1.00 26.73 198 GLN A CA 1
ATOM 1554 C C . GLN A 1 198 ? -23.544 -7.613 10.221 1.00 26.73 198 GLN A C 1
ATOM 1556 O O . GLN A 1 198 ? -22.838 -7.244 11.157 1.00 26.73 198 GLN A O 1
ATOM 1561 N N . SER A 1 199 ? -24.874 -7.541 10.267 1.00 31.67 199 SER A N 1
ATOM 1562 C CA . SER A 1 199 ? -25.627 -7.374 11.509 1.00 31.67 199 SER A CA 1
ATOM 1563 C C . SER A 1 199 ? -25.686 -8.722 12.227 1.00 31.67 199 SER A C 1
ATOM 1565 O O . SER A 1 199 ? -26.286 -9.659 11.696 1.00 31.67 199 SER A O 1
ATOM 1567 N N . SER A 1 200 ? -25.066 -8.822 13.402 1.00 39.22 200 SER A N 1
ATOM 1568 C CA . SER A 1 200 ? -25.334 -9.887 14.377 1.00 39.22 200 SER A CA 1
ATOM 1569 C C . SER A 1 200 ? -26.595 -9.599 15.175 1.00 39.22 200 SER A C 1
ATOM 1571 O O . SER A 1 200 ? -26.777 -8.401 15.498 1.00 39.22 200 SER A O 1
#

pLDDT: mean 80.24, std 21.95, range [26.0, 98.56]

Foldseek 3Di:
DWFDQQFWIADDDLQRFCAAPQDFTWGVPAWDADDQPPPDDVVNLVPDQADWDQDPNDTDHDLDDPDDSSSVRVVPPGDGFRAWGKHKWFADLVGHTDDDDPVQWAPWDWDQDPVQSWIWIWTDHPNKIKIKIWHQDNPDSDIDIDIDIPCLVSNRMWMKIWHADPPVDPPDDIDIDTDGPDPDDDDDDDDDDDPPPDDD

Radius of gyration: 22.31 Å; chains: 1; bounding box: 62×38×59 Å

Secondary structure (DSSP, 8-state):
-EEE-SSEEEE--TTSSSSSS-PPPEESS-EE-PPPPTT--HHHHHT---EEEEETTEEEEES-SS--HHHHHHHH-SEE----EEEEEEE-TTS-EE---GGG-EEEEEEEETTTTEEEEEEEETTEEEEEEEEE-TTTS-EEEEEE-HHHHTT-EEEEEEE---SS-TTPPPEEEEESS------S------------